Protein AF-A0A7J7L7T6-F1 (afdb_monomer_lite)

Structure (mmCIF, N/CA/C/O backbone):
data_AF-A0A7J7L7T6-F1
#
_entry.id   AF-A0A7J7L7T6-F1
#
loop_
_atom_site.group_PDB
_atom_site.id
_atom_site.type_symbol
_atom_site.label_atom_id
_atom_site.label_alt_id
_atom_site.label_comp_id
_atom_site.label_asym_id
_atom_site.label_entity_id
_atom_site.label_seq_id
_atom_site.pdbx_PDB_ins_code
_atom_site.Cartn_x
_atom_site.Cartn_y
_atom_site.Cartn_z
_atom_site.occupancy
_atom_site.B_iso_or_equiv
_atom_site.auth_seq_id
_atom_site.auth_comp_id
_atom_site.auth_asym_id
_atom_site.auth_atom_id
_atom_site.pdbx_PDB_model_num
ATOM 1 N N . MET A 1 1 ? 17.160 -10.908 12.198 1.00 91.38 1 MET A N 1
ATOM 2 C CA . MET A 1 1 ? 16.049 -11.813 12.579 1.00 91.38 1 MET A CA 1
ATOM 3 C C . MET A 1 1 ? 16.434 -12.822 13.662 1.00 91.38 1 MET A C 1
ATOM 5 O O . MET A 1 1 ? 15.808 -12.775 14.705 1.00 91.38 1 MET A O 1
ATOM 9 N N . LYS A 1 2 ? 17.462 -13.678 13.495 1.00 95.69 2 LYS A N 1
ATOM 10 C CA . LYS A 1 2 ? 17.854 -14.668 14.532 1.00 95.69 2 LYS A CA 1
ATOM 11 C C . LYS A 1 2 ? 18.139 -14.049 15.910 1.00 95.69 2 LYS A C 1
ATOM 13 O O . LYS A 1 2 ? 17.466 -14.390 16.869 1.00 95.69 2 LYS A O 1
ATOM 18 N N . SER A 1 3 ? 19.034 -13.059 15.970 1.00 97.75 3 SER A N 1
ATOM 19 C CA . SER A 1 3 ? 19.331 -12.345 17.222 1.00 97.75 3 SER A CA 1
ATOM 20 C C . SER A 1 3 ? 18.098 -11.648 17.816 1.00 97.75 3 SER A C 1
ATOM 22 O O . SER A 1 3 ? 17.917 -11.698 19.021 1.00 97.75 3 SER A O 1
ATOM 24 N N . PHE A 1 4 ? 17.205 -11.076 16.996 1.00 97.50 4 PHE A N 1
ATOM 25 C CA . PHE A 1 4 ? 15.951 -10.495 17.495 1.00 97.50 4 PHE A CA 1
ATOM 26 C C . PHE A 1 4 ? 15.068 -11.552 18.171 1.00 97.50 4 PHE A C 1
ATOM 28 O O . PHE A 1 4 ? 14.591 -11.320 19.274 1.00 97.50 4 PHE A O 1
ATOM 35 N N . ARG A 1 5 ? 14.902 -12.728 17.547 1.00 96.81 5 ARG A N 1
ATOM 36 C CA . ARG A 1 5 ? 14.143 -13.848 18.123 1.00 96.81 5 ARG A CA 1
ATOM 37 C C . ARG A 1 5 ? 14.712 -14.290 19.472 1.00 96.81 5 ARG A C 1
ATOM 39 O O . ARG A 1 5 ? 13.947 -14.553 20.386 1.00 96.81 5 ARG A O 1
ATOM 46 N N . GLU A 1 6 ? 16.033 -14.393 19.578 1.00 97.81 6 GLU A N 1
ATOM 47 C CA . GLU A 1 6 ? 16.705 -14.815 20.813 1.00 97.81 6 GLU A CA 1
ATOM 48 C C . GLU A 1 6 ? 16.607 -13.745 21.907 1.00 97.81 6 GLU A C 1
ATOM 50 O O . GLU A 1 6 ? 16.300 -14.057 23.051 1.00 97.81 6 GLU A O 1
ATOM 55 N N . SER A 1 7 ? 16.840 -12.477 21.560 1.00 98.31 7 SER A N 1
ATOM 56 C CA . SER A 1 7 ? 16.852 -11.370 22.522 1.00 98.31 7 SER A CA 1
ATOM 57 C C . SER A 1 7 ? 15.462 -10.907 22.970 1.00 98.31 7 SER A C 1
ATOM 59 O O . SER A 1 7 ? 15.376 -10.263 24.007 1.00 98.31 7 SER A O 1
ATOM 61 N N . MET A 1 8 ? 14.405 -11.206 22.207 1.00 97.81 8 MET A N 1
ATOM 62 C CA . MET A 1 8 ? 13.011 -10.827 22.502 1.00 97.81 8 MET A CA 1
ATOM 63 C C . MET A 1 8 ? 12.124 -12.050 22.791 1.00 97.81 8 MET A C 1
ATOM 65 O O . MET A 1 8 ? 10.908 -11.995 22.596 1.00 97.81 8 MET A O 1
ATOM 69 N N . ALA A 1 9 ? 12.727 -13.178 23.182 1.00 97.81 9 ALA A N 1
ATOM 70 C CA . ALA A 1 9 ? 12.025 -14.447 23.369 1.00 97.81 9 ALA A CA 1
ATOM 71 C C . ALA A 1 9 ? 10.896 -14.347 24.405 1.00 97.81 9 ALA A C 1
ATOM 73 O O . ALA A 1 9 ? 9.808 -14.850 24.166 1.00 97.81 9 ALA A O 1
ATOM 74 N N . ASP A 1 10 ? 11.105 -13.618 25.499 1.00 97.88 10 ASP A N 1
ATOM 75 C CA . ASP A 1 10 ? 10.093 -13.358 26.526 1.00 97.88 10 ASP A CA 1
ATOM 76 C C . ASP A 1 10 ? 8.873 -12.586 25.987 1.00 97.88 10 ASP A C 1
ATOM 78 O O . ASP A 1 10 ? 7.727 -12.896 26.325 1.00 97.88 10 ASP A O 1
ATOM 82 N N . PHE A 1 11 ? 9.082 -11.615 25.096 1.00 95.69 11 PHE A N 1
ATOM 83 C CA . PHE A 1 11 ? 7.993 -10.883 24.437 1.00 95.69 11 PHE A CA 1
ATOM 84 C C . PHE A 1 11 ? 7.263 -11.712 23.372 1.00 95.69 11 PHE A C 1
ATOM 86 O O . PHE A 1 11 ? 6.058 -11.537 23.178 1.00 95.69 11 PHE A O 1
ATOM 93 N N . LEU A 1 12 ? 7.972 -12.617 22.694 1.00 90.75 12 LEU A N 1
ATOM 94 C CA . LEU A 1 12 ? 7.369 -13.579 21.768 1.00 90.75 12 LEU A CA 1
ATOM 95 C C . LEU A 1 12 ? 6.532 -14.615 22.532 1.00 90.75 12 LEU A C 1
ATOM 97 O O . LEU A 1 12 ? 5.366 -14.820 22.204 1.00 90.75 12 LEU A O 1
ATOM 101 N N . ASP A 1 13 ? 7.093 -15.203 23.589 1.00 94.44 13 ASP A N 1
ATOM 102 C CA . ASP A 1 13 ? 6.456 -16.248 24.396 1.00 94.44 13 ASP A CA 1
ATOM 103 C C . ASP A 1 13 ? 5.249 -15.714 25.184 1.00 94.44 13 ASP A C 1
ATOM 105 O O . ASP A 1 13 ? 4.272 -16.430 25.398 1.00 94.44 13 ASP A O 1
ATOM 109 N N . SER A 1 14 ? 5.279 -14.438 25.586 1.00 96.06 14 SER A N 1
ATOM 110 C CA . SER A 1 14 ? 4.137 -13.768 26.226 1.00 96.06 14 SER A CA 1
ATOM 111 C C . SER A 1 14 ? 3.017 -13.372 25.257 1.00 96.06 14 SER A C 1
ATOM 113 O O . SER A 1 14 ? 1.960 -12.926 25.707 1.00 96.06 14 SER A O 1
ATOM 115 N N . GLY A 1 15 ? 3.222 -13.515 23.943 1.00 89.44 15 GLY A N 1
ATOM 116 C CA . GLY A 1 15 ? 2.255 -13.111 22.920 1.00 89.44 15 GLY A CA 1
ATOM 117 C C . GLY A 1 15 ? 2.126 -11.594 22.739 1.00 89.44 15 GLY A C 1
ATOM 118 O O . GLY A 1 15 ? 1.141 -11.134 22.164 1.00 89.44 15 GLY A O 1
ATOM 119 N N . LEU A 1 16 ? 3.090 -10.801 23.226 1.00 88.50 16 LEU A N 1
ATOM 120 C CA . LEU A 1 16 ? 3.092 -9.345 23.039 1.00 88.50 16 LEU A CA 1
ATOM 121 C C . LEU A 1 16 ? 3.332 -8.965 21.570 1.00 88.50 16 LEU A C 1
ATOM 123 O O . LEU A 1 16 ? 2.733 -8.016 21.064 1.00 88.50 16 LEU A O 1
ATOM 127 N N . ILE A 1 17 ? 4.225 -9.690 20.895 1.00 88.38 17 ILE A N 1
ATOM 128 C CA . ILE A 1 17 ? 4.538 -9.491 19.478 1.00 88.38 17 ILE A CA 1
ATOM 129 C C . ILE A 1 17 ? 3.612 -10.391 18.658 1.00 88.38 17 ILE A C 1
ATOM 131 O O . ILE A 1 17 ? 3.793 -11.605 18.626 1.00 88.38 17 ILE A O 1
ATOM 135 N N . ILE A 1 18 ? 2.626 -9.784 17.999 1.00 89.31 18 ILE A N 1
ATOM 136 C CA . ILE A 1 18 ? 1.611 -10.500 17.209 1.00 89.31 18 ILE A CA 1
ATOM 137 C C . ILE A 1 18 ? 2.016 -10.718 15.746 1.00 89.31 18 ILE A C 1
ATOM 139 O O . ILE A 1 18 ? 1.474 -11.597 15.087 1.00 89.31 18 ILE A O 1
ATOM 143 N N . GLU A 1 19 ? 2.962 -9.924 15.239 1.00 91.75 19 GLU A N 1
ATOM 144 C CA . GLU A 1 19 ? 3.386 -9.936 13.839 1.00 91.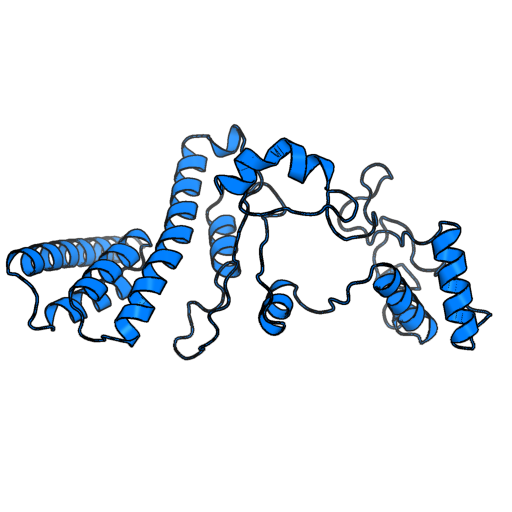75 19 GLU A CA 1
ATOM 145 C C . GLU A 1 19 ? 4.831 -9.428 13.703 1.00 91.75 19 GLU A C 1
ATOM 147 O O . GLU A 1 19 ? 5.300 -8.622 14.513 1.00 91.75 19 GLU A O 1
ATOM 152 N N . ILE A 1 20 ? 5.539 -9.900 12.670 1.00 92.19 20 ILE A N 1
ATOM 153 C CA . ILE A 1 20 ? 6.853 -9.395 12.259 1.00 92.19 20 ILE A CA 1
ATOM 154 C C . ILE A 1 20 ? 6.765 -8.940 10.801 1.00 92.19 20 ILE A C 1
ATOM 156 O O . ILE A 1 20 ? 6.774 -9.766 9.890 1.00 92.19 20 ILE A O 1
ATOM 160 N N . GLU A 1 21 ? 6.762 -7.628 10.581 1.00 90.38 21 GLU A N 1
ATOM 161 C CA . GLU A 1 21 ? 6.887 -7.056 9.241 1.00 90.38 21 GLU A CA 1
ATOM 162 C C . GLU A 1 21 ? 8.361 -7.060 8.810 1.00 90.38 21 GLU A C 1
ATOM 164 O O . GLU A 1 21 ? 9.230 -6.453 9.445 1.00 90.38 21 GLU A O 1
ATOM 169 N N . VAL A 1 22 ? 8.667 -7.788 7.736 1.00 90.50 22 VAL A N 1
ATOM 170 C CA . VAL A 1 22 ? 10.030 -7.892 7.206 1.00 90.50 22 VAL A CA 1
ATOM 171 C C . VAL A 1 22 ? 10.220 -6.834 6.129 1.00 90.50 22 VAL A C 1
ATOM 173 O O . VAL A 1 22 ? 9.610 -6.910 5.069 1.00 90.50 22 VAL A O 1
ATOM 176 N N . GLY A 1 23 ? 11.103 -5.869 6.385 1.00 89.44 23 GLY A N 1
ATOM 177 C CA . GLY A 1 23 ? 11.445 -4.848 5.400 1.00 89.44 23 GLY A CA 1
ATOM 178 C C . GLY A 1 23 ? 12.141 -5.444 4.173 1.00 89.44 23 GLY A C 1
ATOM 179 O O . GLY A 1 23 ? 13.179 -6.095 4.309 1.00 89.44 23 GLY A O 1
ATOM 180 N N . LEU A 1 24 ? 11.595 -5.191 2.981 1.00 87.56 24 LEU A N 1
ATOM 181 C CA . LEU A 1 24 ? 12.068 -5.765 1.711 1.00 87.56 24 LEU A CA 1
ATOM 182 C C . LEU A 1 24 ? 12.586 -4.717 0.710 1.00 87.56 24 LEU A C 1
ATOM 184 O O . LEU A 1 24 ? 12.868 -5.043 -0.443 1.00 87.56 24 LEU A O 1
ATOM 188 N N . GLY A 1 25 ? 12.726 -3.461 1.136 1.00 88.44 25 GLY A N 1
ATOM 189 C CA . GLY A 1 25 ? 13.177 -2.379 0.269 1.00 88.44 25 GLY A CA 1
ATOM 190 C C . GLY A 1 25 ? 13.063 -0.987 0.901 1.00 88.44 25 GLY A C 1
ATOM 191 O O . GLY A 1 25 ? 13.022 -0.853 2.131 1.00 88.44 25 GLY A O 1
ATOM 192 N N . PRO A 1 26 ? 13.064 0.078 0.078 1.00 88.12 26 PRO A N 1
ATOM 193 C CA . PRO A 1 26 ? 12.947 1.458 0.533 1.00 88.12 26 PRO A CA 1
ATOM 194 C C . PRO A 1 26 ? 11.677 1.662 1.359 1.00 88.12 26 PRO A C 1
ATOM 196 O O . PRO A 1 26 ? 10.595 1.261 0.945 1.00 88.12 26 PRO A O 1
ATOM 199 N N . ALA A 1 27 ? 11.815 2.315 2.515 1.00 90.38 27 ALA A N 1
ATOM 200 C CA . ALA A 1 27 ? 10.736 2.484 3.493 1.00 90.38 27 ALA A CA 1
ATOM 201 C C . ALA A 1 27 ? 10.135 1.161 4.025 1.00 90.38 27 ALA A C 1
ATOM 203 O O . ALA A 1 27 ? 9.012 1.163 4.508 1.00 90.38 27 ALA A O 1
ATOM 204 N N . GLY A 1 28 ? 10.874 0.045 3.953 1.00 89.06 28 GLY A N 1
ATOM 205 C CA . GLY A 1 28 ? 10.400 -1.284 4.365 1.00 89.06 28 GLY A CA 1
ATOM 206 C C . GLY A 1 28 ? 9.549 -1.985 3.303 1.00 89.06 28 GLY A C 1
ATOM 207 O O . GLY A 1 28 ? 9.426 -3.206 3.319 1.00 89.06 28 GLY A O 1
ATOM 208 N N . GLU A 1 29 ? 9.050 -1.242 2.320 1.00 87.56 29 GLU A N 1
ATOM 209 C CA . GLU A 1 29 ? 8.196 -1.761 1.264 1.00 87.56 29 GLU A CA 1
ATOM 210 C C . GLU A 1 29 ? 9.000 -2.634 0.303 1.00 87.56 29 GLU A C 1
ATOM 212 O O . GLU A 1 29 ? 10.098 -2.283 -0.138 1.00 87.56 29 GLU A O 1
ATOM 217 N N . LEU A 1 30 ? 8.410 -3.752 -0.107 1.00 87.19 30 LEU A N 1
ATOM 218 C CA . LEU A 1 30 ? 8.887 -4.480 -1.265 1.00 87.19 30 LEU A CA 1
ATOM 219 C C . LEU A 1 30 ? 8.648 -3.548 -2.462 1.00 87.19 30 LEU A C 1
ATOM 221 O O . LEU A 1 30 ? 7.544 -3.511 -2.986 1.00 87.19 30 LEU A O 1
ATOM 225 N N . ARG A 1 31 ? 9.660 -2.816 -2.955 1.00 88.62 31 ARG A N 1
ATOM 226 C CA . ARG A 1 31 ? 9.677 -2.052 -4.239 1.00 88.62 31 ARG A CA 1
ATOM 227 C C . ARG A 1 31 ? 11.072 -1.555 -4.585 1.00 88.62 31 ARG A C 1
ATOM 229 O O . ARG A 1 31 ? 11.959 -1.520 -3.740 1.00 88.62 31 ARG A O 1
ATOM 236 N N . TYR A 1 32 ? 11.236 -1.122 -5.827 1.00 90.12 32 TYR A N 1
ATOM 237 C CA . TYR A 1 32 ? 12.382 -0.319 -6.217 1.00 90.12 32 TYR A CA 1
ATOM 238 C C . TYR A 1 32 ? 12.238 1.128 -5.705 1.00 90.12 32 TYR A C 1
ATOM 240 O O . TYR A 1 32 ? 11.115 1.620 -5.523 1.00 90.12 32 TYR A O 1
ATOM 248 N N . PRO A 1 33 ? 13.352 1.844 -5.470 1.00 94.12 33 PRO A N 1
ATOM 249 C CA . PRO A 1 33 ? 13.331 3.267 -5.133 1.00 94.12 33 PRO A CA 1
ATOM 250 C C . PRO A 1 33 ? 13.066 4.133 -6.379 1.00 94.12 33 PRO A C 1
ATOM 252 O O . PRO A 1 33 ? 13.867 4.998 -6.697 1.00 94.12 33 PRO A O 1
ATOM 255 N N . SER A 1 34 ? 11.965 3.902 -7.103 1.00 95.06 34 SER A N 1
ATOM 256 C CA . SER A 1 34 ? 11.687 4.551 -8.399 1.00 95.06 34 SER A CA 1
ATOM 257 C C . SER A 1 34 ? 11.240 6.016 -8.308 1.00 95.06 34 SER A C 1
ATOM 259 O O . SER A 1 34 ? 11.262 6.718 -9.313 1.00 95.06 34 SER A O 1
ATOM 261 N N . TYR A 1 35 ? 10.872 6.498 -7.117 1.00 96.12 35 TYR A N 1
ATOM 262 C CA . TYR A 1 35 ? 10.435 7.880 -6.855 1.00 96.12 35 TYR A CA 1
ATOM 263 C C . TYR A 1 35 ? 11.201 8.549 -5.687 1.00 96.12 35 TYR A C 1
ATOM 265 O O . TYR A 1 35 ? 10.621 8.914 -4.657 1.00 96.12 35 TYR A O 1
ATOM 273 N N . PRO A 1 36 ? 12.534 8.686 -5.780 1.00 95.56 36 PRO A N 1
ATOM 274 C CA . PRO A 1 36 ? 13.355 9.235 -4.707 1.00 95.56 36 PRO A CA 1
ATOM 275 C C . PRO A 1 36 ? 13.244 10.770 -4.631 1.00 95.56 36 PRO A C 1
ATOM 277 O O . PRO A 1 36 ? 13.807 11.497 -5.447 1.00 95.56 36 PRO A O 1
ATOM 280 N N . GLN A 1 37 ? 12.574 11.290 -3.594 1.00 93.38 37 GLN A N 1
ATOM 281 C CA . GLN A 1 37 ? 12.432 12.744 -3.375 1.00 93.38 37 GLN A CA 1
ATOM 282 C C . GLN A 1 37 ? 13.779 13.480 -3.275 1.00 93.38 37 GLN A C 1
ATOM 284 O O . GLN A 1 37 ? 13.908 14.620 -3.712 1.00 93.38 37 GLN A O 1
ATOM 289 N N . ASN A 1 38 ? 14.805 12.831 -2.721 1.00 93.12 38 ASN A N 1
ATOM 290 C CA . ASN A 1 38 ? 16.149 13.399 -2.592 1.00 93.12 38 ASN A CA 1
ATOM 291 C C . ASN A 1 38 ? 16.911 13.509 -3.925 1.00 93.12 38 ASN A C 1
ATOM 293 O O . ASN A 1 38 ? 17.946 14.169 -3.951 1.00 93.12 38 ASN A O 1
ATOM 297 N N . GLN A 1 39 ? 16.420 12.896 -5.007 1.00 93.38 39 GLN A N 1
ATOM 298 C CA . GLN A 1 39 ? 16.959 13.063 -6.363 1.00 93.38 39 GLN A CA 1
ATOM 299 C C . GLN A 1 39 ? 16.075 13.971 -7.234 1.00 93.38 39 GLN A C 1
ATOM 301 O O . GLN A 1 39 ? 16.249 14.030 -8.444 1.00 93.38 39 GLN A O 1
ATOM 306 N N . GLY A 1 40 ? 15.136 14.705 -6.626 1.00 95.31 40 GLY A N 1
ATOM 307 C CA . GLY A 1 40 ? 14.319 15.694 -7.331 1.00 95.31 40 GLY A CA 1
ATOM 308 C C . GLY A 1 40 ? 13.035 15.148 -7.953 1.00 95.31 40 GLY A C 1
ATOM 309 O O . GLY A 1 40 ? 12.352 15.901 -8.645 1.00 95.31 40 GLY A O 1
ATOM 310 N N . TRP A 1 41 ? 12.666 13.889 -7.693 1.00 98.00 41 TRP A N 1
ATOM 311 C CA . TRP A 1 41 ? 11.348 13.381 -8.079 1.00 98.00 41 TRP A CA 1
ATOM 312 C C . TRP A 1 41 ? 10.229 14.126 -7.336 1.00 98.00 41 TRP A C 1
ATOM 314 O O . TRP A 1 41 ? 10.290 14.324 -6.116 1.00 98.00 41 TRP A O 1
ATOM 324 N N . LEU A 1 42 ? 9.178 14.494 -8.067 1.00 97.06 42 LEU A N 1
ATOM 325 C CA . LEU A 1 42 ? 7.978 15.156 -7.572 1.00 97.06 42 LEU A CA 1
ATOM 326 C C . LEU A 1 42 ? 6.732 14.436 -8.091 1.00 97.06 42 LEU A C 1
ATOM 328 O O . LEU A 1 42 ? 6.623 14.101 -9.267 1.00 97.06 42 LEU A O 1
ATOM 332 N N . PHE A 1 43 ? 5.741 14.246 -7.220 1.00 95.50 43 PHE A N 1
ATOM 333 C CA . PHE A 1 43 ? 4.453 13.687 -7.628 1.00 95.50 43 PHE A CA 1
ATOM 334 C C . PHE A 1 43 ? 3.747 14.617 -8.641 1.00 95.50 43 PHE A C 1
ATOM 336 O O . PHE A 1 43 ? 3.672 15.820 -8.368 1.00 95.50 43 PHE A O 1
ATOM 343 N N . PRO A 1 44 ? 3.157 14.106 -9.746 1.00 96.81 44 PRO A N 1
ATOM 344 C CA . PRO A 1 44 ? 2.942 12.697 -10.111 1.00 96.81 44 PRO A CA 1
ATOM 345 C C . PRO A 1 44 ? 3.908 12.157 -11.192 1.00 96.81 44 PRO A C 1
ATOM 347 O O . PRO A 1 44 ? 3.464 11.433 -12.081 1.00 96.81 44 PRO A O 1
ATOM 350 N N . GLY A 1 45 ? 5.193 12.523 -11.161 1.00 97.75 45 GLY A N 1
ATOM 351 C CA . GLY A 1 45 ? 6.190 12.049 -12.130 1.00 97.75 45 GLY A CA 1
ATOM 352 C C . GLY A 1 45 ? 6.270 10.521 -12.219 1.00 97.75 45 GLY A C 1
ATOM 353 O O . GLY A 1 45 ? 6.075 9.828 -11.214 1.00 97.75 45 GLY A O 1
ATOM 354 N N . ILE A 1 46 ? 6.562 9.994 -13.412 1.00 97.44 46 ILE A N 1
ATOM 355 C CA . ILE A 1 46 ? 6.556 8.545 -13.689 1.00 97.44 46 ILE A CA 1
ATOM 356 C C . ILE A 1 46 ? 7.609 7.742 -12.912 1.00 97.44 46 ILE A C 1
ATOM 358 O O . ILE A 1 46 ? 7.420 6.544 -12.697 1.00 97.44 46 ILE A O 1
ATOM 362 N N . GLY A 1 47 ? 8.677 8.389 -12.443 1.00 97.19 47 GLY A N 1
ATOM 363 C CA . GLY A 1 47 ? 9.802 7.712 -11.807 1.00 97.19 47 GLY A CA 1
ATOM 364 C C . GLY A 1 47 ? 10.787 7.108 -12.814 1.00 97.19 47 GLY A C 1
ATOM 365 O O . GLY A 1 47 ? 10.649 7.288 -14.016 1.00 97.19 47 GLY A O 1
ATOM 366 N N . GLU A 1 48 ? 11.780 6.369 -12.321 1.00 96.69 48 GLU A N 1
ATOM 367 C CA . GLU A 1 48 ? 12.775 5.696 -13.173 1.00 96.69 48 GLU A CA 1
ATOM 368 C C . GLU A 1 48 ? 12.993 4.238 -12.766 1.00 96.69 48 GLU A C 1
ATOM 370 O O . GLU A 1 48 ? 12.907 3.882 -11.583 1.00 96.69 48 GLU A O 1
ATOM 375 N N . PHE A 1 49 ? 13.343 3.394 -13.743 1.00 95.94 49 PHE A N 1
ATOM 376 C CA . PHE A 1 49 ? 13.773 2.020 -13.492 1.00 95.94 49 PHE A CA 1
ATOM 377 C C . PHE A 1 49 ? 15.080 1.990 -12.690 1.00 95.94 49 PHE A C 1
ATOM 379 O O . PHE A 1 49 ? 16.044 2.676 -13.002 1.00 95.94 49 PHE A O 1
ATOM 386 N N . GLN A 1 50 ? 15.138 1.154 -11.657 1.00 94.19 50 GLN A N 1
ATOM 387 C CA . GLN A 1 50 ? 16.288 1.043 -10.748 1.00 94.19 50 GLN A CA 1
ATOM 388 C C . GLN A 1 50 ? 17.009 -0.302 -10.917 1.00 94.19 50 GLN A C 1
ATOM 390 O O . GLN A 1 50 ? 17.168 -1.055 -9.961 1.00 94.19 50 GLN A O 1
ATOM 395 N N . CYS A 1 51 ? 17.397 -0.629 -12.153 1.00 92.50 51 CYS A N 1
ATOM 396 C CA . CYS A 1 51 ? 18.075 -1.885 -12.515 1.00 92.50 51 CYS A CA 1
ATOM 397 C C . CYS A 1 51 ? 19.451 -1.681 -13.163 1.00 92.50 51 CYS A C 1
ATOM 399 O O . CYS A 1 51 ? 19.966 -2.573 -13.832 1.00 92.50 51 CYS A O 1
ATOM 401 N N . TYR A 1 52 ? 20.050 -0.499 -13.009 1.00 92.50 52 TYR A N 1
ATOM 402 C CA . TYR A 1 52 ? 21.282 -0.140 -13.715 1.00 92.50 52 TYR A CA 1
ATOM 403 C C . TYR A 1 52 ? 22.578 -0.502 -12.979 1.00 92.50 52 TYR A C 1
ATOM 405 O O . TYR A 1 52 ? 23.664 -0.185 -13.485 1.00 92.50 52 TYR A O 1
ATOM 413 N N . ASP A 1 53 ? 22.509 -1.138 -11.808 1.00 92.69 53 ASP A N 1
ATOM 414 C CA . ASP A 1 53 ? 23.703 -1.668 -11.159 1.00 92.69 53 ASP A CA 1
ATOM 415 C C . ASP A 1 53 ? 24.271 -2.862 -11.942 1.00 92.69 53 ASP A C 1
ATOM 417 O O . ASP A 1 53 ? 23.607 -3.487 -12.771 1.00 92.69 53 ASP A O 1
ATOM 421 N N . LYS A 1 54 ? 25.546 -3.166 -11.698 1.00 94.62 54 LYS A N 1
ATOM 422 C CA . LYS A 1 54 ? 26.271 -4.185 -12.463 1.00 94.62 54 LYS A CA 1
ATOM 423 C C . LYS A 1 54 ? 25.671 -5.591 -12.336 1.00 94.62 54 LYS A C 1
ATOM 425 O O . LYS A 1 54 ? 25.846 -6.380 -13.258 1.00 94.62 54 LYS A O 1
ATOM 430 N N . TYR A 1 55 ? 25.007 -5.916 -11.224 1.00 89.94 55 TYR A N 1
ATOM 431 C CA . TYR A 1 55 ? 24.467 -7.254 -10.994 1.00 89.94 55 TYR A CA 1
ATOM 432 C C . TYR A 1 55 ? 23.169 -7.434 -11.775 1.00 89.94 55 TYR A C 1
ATOM 434 O O . TYR A 1 55 ? 23.100 -8.334 -12.607 1.00 89.94 55 TYR A O 1
ATOM 442 N N . LEU A 1 56 ? 22.208 -6.516 -11.615 1.00 90.94 56 LEU A N 1
ATOM 443 C CA . LEU A 1 56 ? 20.933 -6.578 -12.340 1.00 90.94 56 LEU A CA 1
ATOM 444 C C . LEU A 1 56 ? 21.119 -6.430 -13.858 1.00 90.94 56 LEU A C 1
ATOM 446 O O . LEU A 1 56 ? 20.447 -7.112 -14.628 1.00 90.94 56 LEU A O 1
ATOM 450 N N . LYS A 1 57 ? 22.083 -5.612 -14.303 1.00 92.56 57 LYS A N 1
ATOM 451 C CA . LYS A 1 57 ? 22.488 -5.551 -15.720 1.00 92.56 57 LYS A CA 1
ATOM 452 C C . LYS A 1 57 ? 22.970 -6.898 -16.250 1.00 92.56 57 LYS A C 1
ATOM 454 O O . LYS A 1 57 ? 22.566 -7.301 -17.337 1.00 92.56 57 LYS A O 1
ATOM 459 N N . THR A 1 58 ? 23.842 -7.572 -15.500 1.00 93.19 58 THR A N 1
ATOM 460 C CA . THR A 1 58 ? 24.397 -8.872 -15.902 1.00 93.19 58 THR A CA 1
ATOM 461 C C . THR A 1 58 ? 23.294 -9.925 -15.956 1.00 93.19 58 THR A C 1
ATOM 463 O O . THR A 1 58 ? 23.167 -10.622 -16.956 1.00 93.19 58 THR A O 1
ATOM 466 N N . GLU A 1 59 ? 22.439 -9.969 -14.936 1.00 92.75 59 GLU A N 1
ATOM 467 C CA . GLU A 1 59 ? 21.328 -10.918 -14.853 1.00 92.75 59 GLU A CA 1
ATOM 468 C C . GLU A 1 59 ? 20.306 -10.712 -15.980 1.00 92.75 59 GLU A C 1
ATOM 470 O O . GLU A 1 59 ? 19.892 -11.673 -16.631 1.00 92.75 59 GLU A O 1
ATOM 475 N N . PHE A 1 60 ? 19.961 -9.459 -16.297 1.00 93.75 60 PHE A N 1
ATOM 476 C CA . PHE A 1 60 ? 19.121 -9.157 -17.455 1.00 93.75 60 PHE A CA 1
ATOM 477 C C . PHE A 1 60 ? 19.768 -9.624 -18.763 1.00 93.75 60 PHE A C 1
ATOM 479 O O . PHE A 1 60 ? 19.098 -10.216 -19.609 1.00 93.75 60 PHE A O 1
ATOM 486 N N . LYS A 1 61 ? 21.074 -9.389 -18.933 1.00 95.06 61 LYS A N 1
ATOM 487 C CA . LYS A 1 61 ? 21.796 -9.772 -20.149 1.00 95.06 61 LYS A CA 1
ATOM 488 C C . LYS A 1 61 ? 21.846 -11.286 -20.341 1.00 95.06 61 LYS A C 1
ATOM 490 O O . LYS A 1 61 ? 21.669 -11.773 -21.460 1.00 95.06 61 LYS A O 1
ATOM 495 N N . GLU A 1 62 ? 22.058 -12.028 -19.261 1.00 94.69 62 GLU A N 1
ATOM 496 C CA . GLU A 1 62 ? 22.010 -13.490 -19.259 1.00 94.69 62 GLU A CA 1
ATOM 497 C C . GLU A 1 62 ? 20.606 -13.991 -19.610 1.00 94.69 62 GLU A C 1
ATOM 499 O O . GLU A 1 62 ? 20.462 -14.815 -20.515 1.00 94.69 62 GLU A O 1
ATOM 504 N N . ALA A 1 63 ? 19.564 -13.436 -18.981 1.00 94.12 63 ALA A N 1
ATOM 505 C CA . ALA A 1 63 ? 18.176 -13.787 -19.273 1.00 94.12 63 ALA A CA 1
ATOM 506 C C . ALA A 1 63 ? 17.804 -13.512 -20.739 1.00 94.12 63 ALA A C 1
ATOM 508 O O . ALA A 1 63 ? 17.206 -14.364 -21.396 1.00 94.12 63 ALA A O 1
ATOM 509 N N . ALA A 1 64 ? 18.194 -12.353 -21.273 1.00 95.94 64 ALA A N 1
ATOM 510 C CA . ALA A 1 64 ? 17.961 -11.985 -22.665 1.00 95.94 64 ALA A CA 1
ATOM 511 C C . ALA A 1 64 ? 18.691 -12.926 -23.638 1.00 95.94 64 ALA A C 1
ATOM 513 O O . ALA A 1 64 ? 18.107 -13.396 -24.612 1.00 95.94 64 ALA A O 1
ATOM 514 N N . THR A 1 65 ? 19.944 -13.275 -23.334 1.00 96.81 65 THR A N 1
ATOM 515 C CA . THR A 1 65 ? 20.730 -14.230 -24.130 1.00 96.81 65 THR A CA 1
ATOM 516 C C . THR A 1 65 ? 20.076 -15.613 -24.152 1.00 96.81 65 THR A C 1
ATOM 518 O O . THR A 1 65 ? 19.957 -16.219 -25.216 1.00 96.81 65 THR A O 1
ATOM 521 N N . LEU A 1 66 ? 19.599 -16.100 -23.001 1.00 95.88 66 LEU A N 1
ATOM 522 C CA . LEU A 1 66 ? 18.880 -17.375 -22.892 1.00 95.88 66 LEU A CA 1
ATOM 523 C C . LEU A 1 66 ? 17.540 -17.363 -23.637 1.00 95.88 66 LEU A C 1
ATOM 525 O O . LEU A 1 66 ? 17.137 -18.387 -24.184 1.00 95.88 66 LEU A O 1
ATOM 529 N N . ALA A 1 67 ? 16.875 -16.209 -23.693 1.00 95.62 67 ALA A N 1
ATOM 530 C CA . ALA A 1 67 ? 15.658 -16.006 -24.472 1.00 95.62 67 ALA A CA 1
ATOM 531 C C . ALA A 1 67 ? 15.910 -15.899 -25.990 1.00 95.62 67 ALA A C 1
ATOM 533 O O . ALA A 1 67 ? 14.958 -15.739 -26.747 1.00 95.62 67 ALA A O 1
ATOM 534 N N . GLY A 1 68 ? 17.165 -16.000 -26.448 1.00 97.38 68 GLY A N 1
ATOM 535 C CA . GLY A 1 68 ? 17.529 -15.899 -27.864 1.00 97.38 68 GLY A CA 1
ATOM 536 C C . GLY A 1 68 ? 17.732 -14.468 -28.362 1.00 97.38 68 GLY A C 1
ATOM 537 O O . GLY A 1 68 ? 17.898 -14.276 -29.564 1.00 97.38 68 GLY A O 1
ATOM 538 N N . HIS A 1 69 ? 17.772 -13.491 -27.452 1.00 96.81 69 HIS A N 1
ATOM 539 C CA . HIS A 1 69 ? 17.903 -12.066 -27.749 1.00 96.81 69 HIS A CA 1
ATOM 540 C C . HIS A 1 69 ? 19.147 -11.440 -27.094 1.00 96.81 69 HIS A C 1
ATOM 542 O O . HIS A 1 69 ? 19.037 -10.549 -26.243 1.00 96.81 69 HIS A O 1
ATOM 548 N N . PRO A 1 70 ? 20.366 -11.887 -27.451 1.00 96.38 70 PRO A N 1
ATOM 549 C CA . PRO A 1 70 ? 21.604 -11.341 -26.897 1.00 96.38 70 PRO A CA 1
ATOM 550 C C . PRO A 1 70 ? 21.830 -9.868 -27.267 1.00 96.38 70 PRO A C 1
ATOM 552 O O . PRO A 1 70 ? 22.724 -9.236 -26.714 1.00 96.38 70 PRO A O 1
ATOM 555 N N . GLU A 1 71 ? 21.067 -9.304 -28.200 1.00 96.25 71 GLU A N 1
ATOM 556 C CA . GLU A 1 71 ? 21.086 -7.889 -28.569 1.00 96.25 71 GLU A CA 1
ATOM 557 C C . GLU A 1 71 ? 20.279 -6.999 -27.618 1.00 96.25 71 GLU A C 1
ATOM 559 O O . GLU A 1 71 ? 20.444 -5.780 -27.647 1.00 96.25 71 GLU A O 1
ATOM 564 N N . TRP A 1 72 ? 19.409 -7.566 -26.774 1.00 96.50 72 TRP A N 1
ATOM 565 C CA . TRP A 1 72 ? 18.616 -6.755 -25.857 1.00 96.50 72 TRP A CA 1
ATOM 566 C C . TRP A 1 72 ? 19.469 -6.186 -24.724 1.00 96.50 72 TRP A C 1
ATOM 568 O O . TRP A 1 72 ? 20.324 -6.852 -24.135 1.00 96.50 72 TRP A O 1
ATOM 578 N N . GLU A 1 73 ? 19.185 -4.923 -24.431 1.00 93.56 73 GLU A N 1
ATOM 579 C CA . GLU A 1 73 ? 19.728 -4.132 -23.333 1.00 93.56 73 GLU A CA 1
ATOM 580 C C . GLU A 1 73 ? 18.569 -3.592 -22.490 1.00 93.56 73 GLU A C 1
ATOM 582 O O . GLU A 1 73 ? 17.410 -3.616 -22.933 1.00 93.56 73 GLU A O 1
ATOM 587 N N . LEU A 1 74 ? 18.887 -3.089 -21.294 1.00 92.62 74 LEU A N 1
ATOM 588 C CA . LEU A 1 74 ? 17.921 -2.369 -20.459 1.00 92.62 74 LEU A CA 1
ATOM 589 C C . LEU A 1 74 ? 17.285 -1.204 -21.237 1.00 92.62 74 LEU A C 1
ATOM 591 O O . LEU A 1 74 ? 17.864 -0.706 -22.202 1.00 92.62 74 LEU A O 1
ATOM 595 N N . SER A 1 75 ? 16.088 -0.783 -20.823 1.00 88.38 75 SER A N 1
ATOM 596 C CA . SER A 1 75 ? 15.411 0.360 -21.446 1.00 88.38 75 SER A CA 1
ATOM 597 C C . SER A 1 75 ? 16.240 1.639 -21.284 1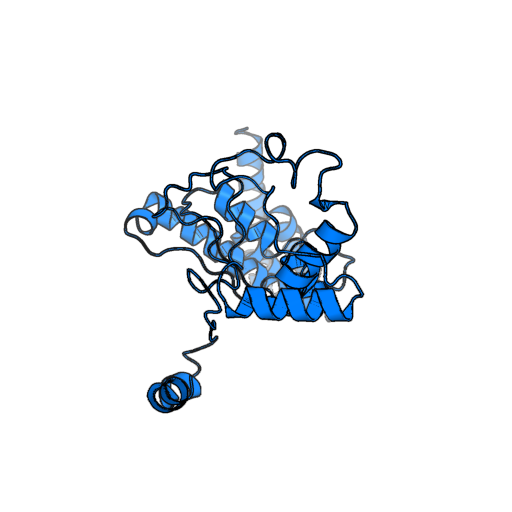.00 88.38 75 SER A C 1
ATOM 599 O O . SER A 1 75 ? 16.745 1.931 -20.203 1.00 88.38 75 SER A O 1
ATOM 601 N N . ASP A 1 76 ? 16.382 2.378 -22.378 1.00 91.62 76 ASP A N 1
ATOM 602 C CA . ASP A 1 76 ? 17.036 3.684 -22.491 1.00 91.62 76 ASP A CA 1
ATOM 603 C C . ASP A 1 76 ? 16.054 4.785 -22.937 1.00 91.62 76 ASP A C 1
ATOM 605 O O . ASP A 1 76 ? 16.436 5.936 -23.133 1.00 91.62 76 ASP A O 1
ATOM 609 N N . ASP A 1 77 ? 14.775 4.434 -23.065 1.00 95.81 77 ASP A N 1
ATOM 610 C CA . ASP A 1 77 ? 13.714 5.225 -23.686 1.00 95.81 77 ASP A CA 1
ATOM 611 C C . ASP A 1 77 ? 12.531 5.511 -22.736 1.00 95.81 77 ASP A C 1
ATOM 613 O O . ASP A 1 77 ? 11.463 5.966 -23.161 1.00 95.81 77 ASP A O 1
ATOM 617 N N . ALA A 1 78 ? 12.719 5.251 -21.436 1.00 97.00 78 ALA A N 1
ATOM 618 C CA . ALA A 1 78 ? 11.694 5.393 -20.399 1.00 97.00 78 ALA A CA 1
ATOM 619 C C . ALA A 1 78 ? 11.526 6.813 -19.839 1.00 97.00 78 ALA A C 1
ATOM 621 O O . ALA A 1 78 ? 10.628 7.025 -19.028 1.00 97.00 78 ALA A O 1
ATOM 622 N N . GLY A 1 79 ? 12.345 7.768 -20.286 1.00 96.62 79 GLY A N 1
ATOM 623 C CA . GLY A 1 79 ? 12.366 9.137 -19.765 1.00 96.62 79 GLY A CA 1
ATOM 624 C C . GLY A 1 79 ? 13.060 9.262 -18.407 1.00 96.62 79 GLY A C 1
ATOM 625 O O . GLY A 1 79 ? 13.804 8.373 -17.991 1.00 96.62 79 GLY A O 1
ATOM 626 N N . GLU A 1 80 ? 12.811 10.386 -17.740 1.00 96.75 80 GLU A N 1
ATOM 627 C CA . GLU A 1 80 ? 13.356 10.735 -16.423 1.00 96.75 80 GLU A CA 1
ATOM 628 C C . GLU A 1 80 ? 12.262 10.806 -15.341 1.00 96.75 80 GLU A C 1
ATOM 630 O O . GLU A 1 80 ? 11.059 10.801 -15.619 1.00 96.75 80 GLU A O 1
ATOM 635 N N . TYR A 1 81 ? 12.677 10.947 -14.078 1.00 97.50 81 TYR A N 1
ATOM 636 C CA . TYR A 1 81 ? 11.811 10.942 -12.891 1.00 97.50 81 TYR A CA 1
ATOM 637 C C . TYR A 1 81 ? 10.488 11.716 -13.018 1.00 97.50 81 TYR A C 1
ATOM 639 O O . TYR A 1 81 ? 9.453 11.248 -12.536 1.00 97.50 81 TYR A O 1
ATOM 647 N N . ASN A 1 82 ? 10.522 12.913 -13.608 1.00 98.19 82 ASN A N 1
ATOM 648 C CA . ASN A 1 82 ? 9.403 13.861 -13.612 1.00 98.19 82 ASN A CA 1
ATOM 649 C C . ASN A 1 82 ? 8.651 13.938 -14.946 1.00 98.19 82 ASN A C 1
ATOM 651 O O . ASN A 1 82 ? 7.777 14.795 -15.096 1.00 98.19 82 ASN A O 1
ATOM 655 N N . ASP A 1 83 ? 8.970 13.060 -15.895 1.00 98.19 83 ASP A N 1
ATOM 656 C CA . ASP A 1 83 ? 8.247 12.985 -17.158 1.00 98.19 83 ASP A CA 1
ATOM 657 C C . ASP A 1 83 ? 6.802 12.507 -16.968 1.00 98.19 83 ASP A C 1
ATOM 659 O O . ASP A 1 83 ? 6.396 12.006 -15.912 1.00 98.19 83 ASP A O 1
ATOM 663 N N . VAL A 1 84 ? 6.005 12.674 -18.025 1.00 97.56 84 VAL A N 1
ATOM 664 C CA . VAL A 1 84 ? 4.657 12.111 -18.133 1.00 97.56 84 VAL A CA 1
ATOM 665 C C . VAL A 1 84 ? 4.686 10.915 -19.085 1.00 97.56 84 VAL A C 1
ATOM 667 O O . VAL A 1 84 ? 5.453 10.924 -20.041 1.00 97.56 84 VAL A O 1
ATOM 670 N N . PRO A 1 85 ? 3.821 9.896 -18.929 1.00 97.56 85 PRO A N 1
ATOM 671 C CA . PRO A 1 85 ? 3.918 8.681 -19.745 1.00 97.56 85 PRO A CA 1
ATOM 672 C C . PRO A 1 85 ? 3.940 8.954 -21.257 1.00 97.56 85 PRO A C 1
ATOM 674 O O . PRO A 1 85 ? 4.729 8.373 -21.998 1.00 97.56 85 PRO A O 1
ATOM 677 N N . SER A 1 86 ? 3.116 9.904 -21.710 1.00 97.00 86 SER A N 1
ATOM 678 C CA . SER A 1 86 ? 2.993 10.278 -23.120 1.00 97.00 86 SER A CA 1
ATOM 679 C C . SER A 1 86 ? 4.214 10.985 -23.714 1.00 97.00 86 SER A C 1
ATOM 681 O O . SER A 1 86 ? 4.281 11.078 -24.937 1.00 97.00 86 SER A O 1
ATOM 683 N N . SER A 1 87 ? 5.135 11.516 -22.899 1.00 97.12 87 SER A N 1
ATOM 684 C CA . SER A 1 87 ? 6.365 12.164 -23.385 1.00 97.12 87 SER A CA 1
ATOM 685 C C . SER A 1 87 ? 7.518 11.186 -23.603 1.00 97.12 87 SER A C 1
ATOM 687 O O . SER A 1 87 ? 8.548 11.589 -24.132 1.00 97.12 87 SER A O 1
ATOM 689 N N . THR A 1 88 ? 7.345 9.914 -23.239 1.00 97.62 88 THR A N 1
ATOM 690 C CA . THR A 1 88 ? 8.390 8.885 -23.319 1.00 97.62 88 THR A CA 1
ATOM 691 C C . THR A 1 88 ? 8.083 7.886 -24.425 1.00 97.62 88 THR A C 1
ATOM 693 O O . THR A 1 88 ? 6.922 7.534 -24.658 1.00 97.62 88 THR A O 1
ATOM 696 N N . ASP A 1 89 ? 9.113 7.386 -25.100 1.00 97.88 89 ASP A N 1
ATOM 697 C CA . ASP A 1 89 ? 8.931 6.364 -26.131 1.00 97.88 89 ASP A CA 1
ATOM 698 C C . ASP A 1 89 ? 8.538 5.012 -25.526 1.00 97.88 89 ASP A C 1
ATOM 700 O O . ASP A 1 89 ? 7.751 4.274 -26.132 1.00 97.88 89 ASP A O 1
ATOM 704 N N . PHE A 1 90 ? 8.981 4.738 -24.294 1.00 98.06 90 PHE A N 1
ATOM 705 C CA . PHE A 1 90 ? 8.614 3.520 -23.592 1.00 98.06 90 PHE A CA 1
ATOM 706 C C . PHE A 1 90 ? 7.137 3.480 -23.194 1.00 98.06 90 PHE A C 1
ATOM 708 O O . PHE A 1 90 ? 6.501 2.464 -23.463 1.00 98.06 90 PHE A O 1
ATOM 715 N N . PHE A 1 91 ? 6.579 4.539 -22.584 1.00 98.00 91 PHE A N 1
ATOM 716 C CA . PHE A 1 91 ? 5.230 4.517 -21.983 1.00 98.00 91 PHE A CA 1
ATOM 717 C C . PHE A 1 91 ? 4.118 5.166 -22.825 1.00 98.00 91 PHE A C 1
ATOM 719 O O . PHE A 1 91 ? 2.942 5.055 -22.460 1.00 98.00 91 PHE A O 1
ATOM 726 N N . LYS A 1 92 ? 4.427 5.846 -23.939 1.00 97.00 92 LYS A N 1
ATOM 727 C CA . LYS A 1 92 ? 3.387 6.396 -24.829 1.00 97.00 92 LYS A CA 1
ATOM 728 C C . LYS A 1 92 ? 2.488 5.296 -25.401 1.00 97.00 92 LYS A C 1
ATOM 730 O O . LYS A 1 92 ? 2.830 4.118 -25.401 1.00 97.00 92 LYS A O 1
ATOM 735 N N . SER A 1 93 ? 1.329 5.677 -25.942 1.00 97.25 93 SER A N 1
ATOM 736 C CA . SER A 1 93 ? 0.427 4.723 -26.604 1.00 97.25 93 SER A CA 1
ATOM 737 C C . SER A 1 93 ? 1.161 3.954 -27.711 1.00 97.25 93 SER A C 1
ATOM 739 O O . SER A 1 93 ? 1.802 4.567 -28.564 1.00 97.25 93 SER A O 1
ATOM 741 N N . ASN A 1 94 ? 1.071 2.619 -27.680 1.00 96.31 94 ASN A N 1
ATOM 742 C CA . ASN A 1 94 ? 1.837 1.707 -28.540 1.00 96.31 94 ASN A CA 1
ATOM 743 C C . ASN A 1 94 ? 3.371 1.875 -28.443 1.00 96.31 94 ASN A C 1
ATOM 745 O O . ASN A 1 94 ? 4.080 1.613 -29.412 1.00 96.31 94 ASN A O 1
ATOM 749 N N . GLY A 1 95 ? 3.873 2.330 -27.292 1.00 96.88 95 GLY A N 1
ATOM 750 C CA . GLY A 1 95 ? 5.298 2.480 -27.000 1.00 96.88 95 GLY A CA 1
ATOM 751 C C . GLY A 1 95 ? 6.019 1.157 -26.746 1.00 96.88 95 GLY A C 1
ATOM 752 O O . GLY A 1 95 ? 5.447 0.068 -26.863 1.00 96.88 95 GLY A O 1
ATOM 753 N N . THR A 1 96 ? 7.289 1.237 -26.359 1.00 97.25 96 THR A N 1
ATOM 754 C CA . THR A 1 96 ? 8.142 0.052 -26.176 1.00 97.25 96 THR A CA 1
ATOM 755 C C . THR A 1 96 ? 7.564 -0.933 -25.162 1.00 97.25 96 THR A C 1
ATOM 757 O O . THR A 1 96 ? 7.695 -2.137 -25.377 1.00 97.25 96 THR A O 1
ATOM 760 N N . TYR A 1 97 ? 6.837 -0.479 -24.135 1.00 96.75 97 TYR A N 1
ATOM 761 C CA . TYR A 1 97 ? 6.239 -1.349 -23.112 1.00 96.75 97 TYR A CA 1
ATOM 762 C C . TYR A 1 97 ? 5.301 -2.445 -23.661 1.00 96.75 97 TYR A C 1
ATOM 764 O O . TYR A 1 97 ? 5.152 -3.490 -23.028 1.00 96.75 97 TYR A O 1
ATOM 772 N N . VAL A 1 98 ? 4.682 -2.251 -24.837 1.00 97.00 98 VAL A N 1
ATOM 773 C CA . VAL A 1 98 ? 3.825 -3.276 -25.473 1.00 97.00 98 VAL A CA 1
ATOM 774 C C . VAL A 1 98 ? 4.564 -4.183 -26.457 1.00 97.00 98 VAL A C 1
ATOM 776 O O . VAL A 1 98 ? 4.010 -5.216 -26.858 1.00 97.00 98 VAL A O 1
ATOM 779 N N . SER A 1 99 ? 5.791 -3.820 -26.840 1.00 96.81 99 SER A N 1
ATOM 780 C CA . SER A 1 99 ? 6.655 -4.639 -27.694 1.00 96.81 99 SER A CA 1
ATOM 781 C C . SER A 1 99 ? 7.076 -5.929 -26.987 1.00 96.81 99 SER A C 1
ATOM 783 O O . SER A 1 99 ? 6.946 -6.065 -25.770 1.00 96.81 99 SER A O 1
ATOM 785 N N . GLU A 1 100 ? 7.604 -6.885 -27.747 1.00 96.75 100 GLU A N 1
ATOM 786 C CA . GLU A 1 100 ? 8.157 -8.122 -27.190 1.00 96.75 100 GLU A CA 1
ATOM 787 C C . GLU A 1 100 ? 9.308 -7.840 -26.212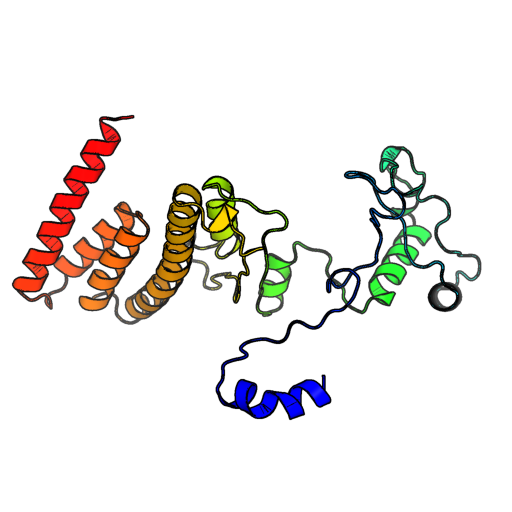 1.00 96.75 100 GLU A C 1
ATOM 789 O O . GLU A 1 100 ? 9.244 -8.275 -25.062 1.00 96.75 100 GLU A O 1
ATOM 794 N N . LYS A 1 101 ? 10.280 -7.005 -26.617 1.00 95.94 101 LYS A N 1
ATOM 795 C CA . LYS A 1 101 ? 11.389 -6.558 -25.758 1.00 95.94 101 LYS A CA 1
ATOM 796 C C . LYS A 1 101 ? 10.877 -5.882 -24.486 1.00 95.94 101 LYS A C 1
ATOM 798 O O . LYS A 1 101 ? 11.354 -6.192 -23.401 1.00 95.94 101 LYS A O 1
ATOM 803 N N . GLY A 1 102 ? 9.919 -4.961 -24.597 1.00 95.81 102 GLY A N 1
ATOM 804 C CA . GLY A 1 102 ? 9.395 -4.228 -23.439 1.00 95.81 102 GLY A CA 1
ATOM 805 C C . GLY A 1 102 ? 8.658 -5.128 -22.452 1.00 95.81 102 GLY A C 1
ATOM 806 O O . GLY A 1 102 ? 8.899 -5.042 -21.252 1.00 95.81 102 GLY A O 1
ATOM 807 N N . LYS A 1 103 ? 7.824 -6.053 -22.944 1.00 95.56 103 LYS A N 1
ATOM 808 C CA . LYS A 1 103 ? 7.160 -7.060 -22.101 1.00 95.56 103 LYS A CA 1
ATOM 809 C C . LYS A 1 103 ? 8.164 -7.987 -21.431 1.00 95.56 103 LYS A C 1
ATOM 811 O O . LYS A 1 103 ? 8.007 -8.289 -20.250 1.00 95.56 103 LYS A O 1
ATOM 816 N N . PHE A 1 104 ? 9.191 -8.418 -22.162 1.00 94.94 104 PHE A N 1
ATOM 817 C CA . PHE A 1 104 ? 10.275 -9.218 -21.606 1.00 94.94 104 PHE A CA 1
ATOM 818 C C . PHE A 1 104 ? 11.028 -8.448 -20.519 1.00 94.94 104 PHE A C 1
ATOM 820 O O . PHE A 1 104 ? 11.179 -8.952 -19.412 1.00 94.94 104 PHE A O 1
ATOM 827 N N . PHE A 1 105 ? 11.410 -7.198 -20.790 1.00 95.06 105 PHE A N 1
ATOM 828 C CA . PHE A 1 105 ? 12.065 -6.319 -19.827 1.00 95.06 105 PHE A CA 1
ATOM 829 C C . PHE A 1 105 ? 11.239 -6.127 -18.555 1.00 95.06 105 PHE A C 1
ATOM 831 O O . PHE A 1 105 ? 11.765 -6.356 -17.471 1.00 95.06 105 PHE A O 1
ATOM 838 N N . LEU A 1 106 ? 9.952 -5.785 -18.667 1.00 93.62 106 LEU A N 1
ATOM 839 C CA . LEU A 1 106 ? 9.066 -5.633 -17.506 1.00 93.62 106 LEU A CA 1
ATOM 840 C C . LEU A 1 106 ? 8.919 -6.950 -16.739 1.00 93.62 106 LEU A C 1
ATOM 842 O O . LEU A 1 106 ? 8.982 -6.963 -15.515 1.00 93.62 106 LEU A O 1
ATOM 846 N N . THR A 1 107 ? 8.815 -8.072 -17.456 1.00 90.69 107 THR A N 1
ATOM 847 C CA . THR A 1 107 ? 8.770 -9.401 -16.841 1.00 90.69 107 THR A CA 1
ATOM 848 C C . THR A 1 107 ? 10.048 -9.679 -16.055 1.00 90.69 107 THR A C 1
ATOM 850 O O . THR A 1 107 ? 9.960 -10.100 -14.907 1.00 90.69 107 THR A O 1
ATOM 853 N N . CYS A 1 108 ? 11.228 -9.427 -16.622 1.00 88.69 108 CYS A N 1
ATOM 854 C CA . CYS A 1 108 ? 12.495 -9.560 -15.907 1.00 88.69 108 CYS A CA 1
ATOM 855 C C . CYS A 1 108 ? 12.555 -8.612 -14.708 1.00 88.69 108 CYS A C 1
ATOM 857 O O . CYS A 1 108 ? 12.863 -9.058 -13.611 1.00 88.69 108 CYS A O 1
ATOM 859 N N . TYR A 1 109 ? 12.203 -7.340 -14.887 1.00 88.75 109 TYR A N 1
ATOM 860 C CA . TYR A 1 109 ? 12.222 -6.332 -13.830 1.00 88.75 109 TYR A CA 1
ATOM 861 C C . TYR A 1 109 ? 11.331 -6.716 -12.635 1.00 88.75 109 TYR A C 1
ATOM 863 O O . TYR A 1 109 ? 11.740 -6.560 -11.486 1.00 88.75 109 TYR A O 1
ATOM 871 N N . ASP A 1 110 ? 10.171 -7.325 -12.889 1.00 81.94 110 ASP A N 1
ATOM 872 C CA . ASP A 1 110 ? 9.297 -7.871 -11.844 1.00 81.94 110 ASP A CA 1
ATOM 873 C C . ASP A 1 110 ? 9.819 -9.193 -11.243 1.00 81.94 110 ASP A C 1
ATOM 875 O O . ASP A 1 110 ? 9.647 -9.446 -10.049 1.00 81.94 110 ASP A O 1
ATOM 879 N N . HIS A 1 111 ? 10.464 -10.060 -12.035 1.00 71.75 111 HIS A N 1
ATOM 880 C CA . HIS A 1 111 ? 11.003 -11.347 -11.559 1.00 71.75 111 HIS A CA 1
ATOM 881 C C . HIS A 1 111 ? 12.280 -11.202 -10.733 1.00 71.75 111 HIS A C 1
ATOM 883 O O . HIS A 1 111 ? 12.455 -11.958 -9.778 1.00 71.75 111 HIS A O 1
ATOM 889 N N . LEU A 1 112 ? 13.109 -10.192 -11.015 1.00 60.62 112 LEU A N 1
ATOM 890 C CA . LEU A 1 112 ? 14.283 -9.807 -10.212 1.00 60.62 112 LEU A CA 1
ATOM 891 C C . LEU A 1 112 ? 13.917 -9.445 -8.755 1.00 60.62 112 LEU A C 1
ATOM 893 O O . LEU A 1 112 ? 14.778 -9.221 -7.908 1.00 60.62 112 LEU A O 1
ATOM 897 N N . ARG A 1 113 ? 12.617 -9.416 -8.454 1.00 57.03 113 ARG A N 1
ATOM 898 C CA . ARG A 1 113 ? 11.990 -9.054 -7.189 1.00 57.03 113 ARG A CA 1
ATOM 899 C C . ARG A 1 113 ? 11.212 -10.218 -6.531 1.00 57.03 113 ARG A C 1
ATOM 901 O O . ARG A 1 113 ? 10.644 -10.038 -5.458 1.00 57.03 113 ARG A O 1
ATOM 908 N N . TYR A 1 114 ? 11.237 -11.427 -7.102 1.00 50.97 114 TYR A N 1
ATOM 909 C CA . TYR A 1 114 ? 10.678 -12.670 -6.528 1.00 50.97 114 TYR A CA 1
ATOM 910 C C . TYR A 1 114 ? 9.163 -12.708 -6.234 1.00 50.97 114 TYR A C 1
ATOM 912 O O . TYR A 1 114 ? 8.690 -13.708 -5.696 1.00 50.97 114 TYR A O 1
ATOM 920 N N . VAL A 1 115 ? 8.363 -11.698 -6.600 1.00 43.81 115 VAL A N 1
ATOM 921 C CA . VAL A 1 115 ? 6.924 -11.693 -6.278 1.00 43.81 115 VAL A CA 1
ATOM 922 C C . VAL A 1 115 ? 6.086 -11.128 -7.428 1.00 43.81 115 VAL A C 1
ATOM 924 O O . VAL A 1 115 ? 6.119 -9.932 -7.709 1.00 43.81 115 VAL A O 1
ATOM 927 N N . LYS A 1 116 ? 5.297 -12.000 -8.073 1.00 38.00 116 LYS A N 1
ATOM 928 C CA . LYS A 1 116 ? 4.280 -11.633 -9.071 1.00 38.00 116 LYS A CA 1
ATOM 929 C C . LYS A 1 116 ? 3.014 -11.141 -8.365 1.00 38.00 116 LYS A C 1
ATOM 931 O O . LYS A 1 116 ? 2.311 -11.953 -7.778 1.00 38.00 116 LYS A O 1
ATOM 936 N N . PHE A 1 117 ? 2.664 -9.863 -8.492 1.00 41.22 117 PHE A N 1
ATOM 937 C CA . PHE A 1 117 ? 1.309 -9.385 -8.188 1.00 41.22 117 PHE A CA 1
ATOM 938 C C . PHE A 1 117 ? 0.865 -8.386 -9.266 1.00 41.22 117 PHE A C 1
ATOM 940 O O . PHE A 1 117 ? 1.345 -7.261 -9.293 1.00 41.22 117 PHE A O 1
ATOM 947 N N . ASN A 1 118 ? -0.048 -8.808 -10.150 1.00 35.50 118 ASN A N 1
ATOM 948 C CA . ASN A 1 118 ? -0.557 -8.023 -11.292 1.00 35.50 118 ASN A CA 1
ATOM 949 C C . ASN A 1 118 ? -2.037 -7.607 -11.152 1.00 35.50 118 ASN A C 1
ATOM 951 O O . ASN A 1 118 ? -2.716 -7.353 -12.138 1.00 35.50 118 ASN A O 1
ATOM 955 N N . GLU A 1 119 ? -2.556 -7.529 -9.929 1.00 45.84 119 GLU A N 1
ATOM 956 C CA . GLU A 1 119 ? -3.967 -7.240 -9.627 1.00 45.84 119 GLU A CA 1
ATOM 957 C C . GLU A 1 119 ? -4.055 -6.434 -8.312 1.00 45.84 119 GLU A C 1
ATOM 959 O O . GLU A 1 119 ? -3.068 -6.412 -7.564 1.00 45.84 119 GLU A O 1
ATOM 964 N N . PRO A 1 120 ? -5.190 -5.778 -7.980 1.00 60.16 120 PRO A N 1
ATOM 965 C CA . PRO A 1 120 ? -5.342 -5.061 -6.716 1.00 60.16 120 PRO A CA 1
ATOM 966 C C . PRO A 1 120 ? -4.980 -5.975 -5.540 1.00 60.16 120 PRO A C 1
ATOM 968 O O . PRO A 1 120 ? -5.628 -6.998 -5.314 1.00 60.16 120 PRO A O 1
ATOM 971 N N . VAL A 1 121 ? -3.931 -5.598 -4.800 1.00 66.31 121 VAL A N 1
ATOM 972 C CA . VAL A 1 121 ? -3.246 -6.452 -3.809 1.00 66.31 121 VAL A CA 1
ATOM 973 C C . VAL A 1 121 ? -4.224 -7.115 -2.834 1.00 66.31 121 VAL A C 1
ATOM 975 O O . VAL A 1 121 ? -4.069 -8.290 -2.515 1.00 66.31 121 VAL A O 1
ATOM 978 N N . LEU A 1 122 ? -5.277 -6.394 -2.430 1.00 64.06 122 LEU A N 1
ATOM 979 C CA . LEU A 1 122 ? -6.294 -6.906 -1.510 1.00 64.06 122 LEU A CA 1
ATOM 980 C C . LEU A 1 122 ? -7.077 -8.092 -2.097 1.00 64.06 122 LEU A C 1
ATOM 982 O O . LEU A 1 122 ? -7.162 -9.145 -1.473 1.00 64.06 122 LEU A O 1
ATOM 986 N N . SER A 1 123 ? -7.629 -7.949 -3.307 1.00 72.94 123 SER A N 1
ATOM 987 C CA . SER A 1 123 ? -8.419 -9.014 -3.941 1.00 72.94 123 SER A CA 1
ATOM 988 C C . SER A 1 123 ? -7.580 -10.234 -4.296 1.00 72.94 123 SER A C 1
ATOM 990 O O . SER A 1 123 ? -8.087 -11.351 -4.251 1.00 72.94 123 SER A O 1
ATOM 992 N N . THR A 1 124 ? -6.311 -10.022 -4.643 1.00 75.50 124 THR A N 1
ATOM 993 C CA . THR A 1 124 ? -5.390 -11.114 -4.960 1.00 75.50 124 THR A CA 1
ATOM 994 C C . THR A 1 124 ? -5.015 -11.885 -3.710 1.00 75.50 124 THR A C 1
ATOM 996 O O . THR A 1 124 ? -5.136 -13.100 -3.717 1.00 75.50 124 THR A O 1
ATOM 999 N N . GLY A 1 125 ? -4.643 -11.194 -2.625 1.00 79.81 125 GLY A N 1
ATOM 1000 C CA . GLY A 1 125 ? -4.298 -11.848 -1.362 1.00 79.81 125 GLY A CA 1
ATOM 1001 C C . GLY A 1 125 ? -5.411 -12.779 -0.889 1.00 79.81 125 GLY A C 1
ATOM 1002 O O . GLY A 1 125 ? -5.171 -13.960 -0.678 1.00 79.81 125 GLY A O 1
ATOM 1003 N N . TRP A 1 126 ? -6.655 -12.297 -0.863 1.00 81.31 126 TRP A N 1
ATOM 1004 C CA . TRP A 1 126 ? -7.780 -13.145 -0.473 1.00 81.31 126 TRP A CA 1
ATOM 1005 C C . TRP A 1 126 ? -8.096 -14.279 -1.458 1.00 81.31 126 TRP A C 1
ATOM 1007 O O . TRP A 1 126 ? -8.532 -15.342 -1.029 1.00 81.31 126 TRP A O 1
ATOM 1017 N N . ARG A 1 127 ? -7.904 -14.079 -2.771 1.00 79.12 127 ARG A N 1
ATOM 1018 C CA . ARG A 1 127 ? -8.090 -15.148 -3.772 1.00 79.12 127 ARG A CA 1
ATOM 1019 C C . ARG A 1 127 ? -7.084 -16.281 -3.579 1.00 79.12 127 ARG A C 1
ATOM 1021 O O . ARG A 1 127 ? -7.430 -17.435 -3.799 1.00 79.12 127 ARG A O 1
ATOM 1028 N N . GLU A 1 128 ? -5.870 -15.933 -3.176 1.00 81.94 128 GLU A N 1
ATOM 1029 C CA . GLU A 1 128 ? -4.784 -16.872 -2.899 1.00 81.94 128 GLU A CA 1
ATOM 1030 C C . GLU A 1 128 ? -4.811 -17.404 -1.450 1.00 81.94 128 GLU A C 1
ATOM 1032 O O . GLU A 1 128 ? -3.852 -18.041 -1.027 1.00 81.94 128 GLU A O 1
ATOM 1037 N N . ASP A 1 129 ? -5.890 -17.157 -0.692 1.00 81.69 129 ASP A N 1
ATOM 1038 C CA . ASP A 1 129 ? -6.058 -17.576 0.712 1.00 81.69 129 ASP A CA 1
ATOM 1039 C C . ASP A 1 129 ? -4.964 -17.032 1.658 1.00 81.69 129 ASP A C 1
ATOM 1041 O O . ASP A 1 129 ? -4.497 -17.695 2.582 1.00 81.69 129 ASP A O 1
ATOM 1045 N N . ILE A 1 130 ? -4.530 -15.791 1.411 1.00 84.00 130 ILE A N 1
ATOM 1046 C CA . ILE A 1 130 ? -3.530 -15.069 2.206 1.00 84.00 130 ILE A CA 1
ATOM 1047 C C . ILE A 1 130 ? -4.217 -13.975 3.029 1.00 84.00 130 ILE A C 1
ATOM 1049 O O . ILE A 1 130 ? -5.054 -13.216 2.529 1.00 84.00 130 ILE A O 1
ATOM 1053 N N . GLU A 1 131 ? -3.823 -13.850 4.297 1.00 83.94 131 GLU A N 1
ATOM 1054 C CA . GLU A 1 131 ? -4.249 -12.743 5.149 1.00 83.94 131 GLU A CA 1
ATOM 1055 C C . GLU A 1 131 ? -3.732 -11.403 4.618 1.00 83.94 131 GLU A C 1
ATOM 1057 O O . GLU A 1 131 ? -2.559 -11.233 4.292 1.00 83.94 131 GLU A O 1
ATOM 1062 N N . VAL A 1 132 ? -4.624 -10.417 4.552 1.00 84.56 132 VAL A N 1
ATOM 1063 C CA . VAL A 1 132 ? -4.309 -9.103 3.992 1.00 84.56 132 VAL A CA 1
ATOM 1064 C C . VAL A 1 132 ? -4.312 -8.050 5.094 1.00 84.56 132 VAL A C 1
ATOM 1066 O O . VAL A 1 132 ? -5.297 -7.892 5.808 1.00 84.56 132 VAL A O 1
ATOM 1069 N N . ALA A 1 133 ? -3.236 -7.284 5.208 1.00 86.94 133 ALA A N 1
ATOM 1070 C CA . ALA A 1 133 ? -3.106 -6.134 6.103 1.00 86.94 133 ALA A CA 1
ATOM 1071 C C . ALA A 1 133 ? -2.910 -4.844 5.290 1.00 86.94 133 ALA A C 1
ATOM 1073 O O . ALA A 1 133 ? -2.868 -4.870 4.058 1.00 86.94 133 ALA A O 1
ATOM 1074 N N . GLY A 1 134 ? -2.852 -3.689 5.956 1.00 87.06 134 GLY A N 1
ATOM 1075 C CA . GLY A 1 134 ? -2.565 -2.441 5.251 1.00 87.06 134 GLY A CA 1
ATOM 1076 C C . GLY A 1 134 ? -2.763 -1.175 6.067 1.00 87.06 134 GLY A C 1
ATOM 1077 O O . GLY A 1 134 ? -3.307 -1.187 7.172 1.00 87.06 134 GLY A O 1
ATOM 1078 N N . GLU A 1 135 ? -2.331 -0.066 5.474 1.00 86.19 135 GLU A N 1
ATOM 1079 C CA . GLU A 1 135 ? -2.205 1.223 6.148 1.00 86.19 135 GLU A CA 1
ATOM 1080 C C . GLU A 1 135 ? -2.799 2.378 5.334 1.00 86.19 135 GLU A C 1
ATOM 1082 O O . GLU A 1 135 ? -3.036 2.280 4.127 1.00 86.19 135 GLU A O 1
ATOM 1087 N N . ASN A 1 136 ? -3.018 3.524 5.980 1.00 90.00 136 ASN A N 1
ATOM 1088 C CA . ASN A 1 136 ? -3.268 4.773 5.265 1.00 90.00 136 ASN A CA 1
ATOM 1089 C C . ASN A 1 136 ? -1.951 5.415 4.798 1.00 90.00 136 ASN A C 1
ATOM 1091 O O . ASN A 1 136 ? -1.073 5.694 5.606 1.00 90.00 136 ASN A O 1
ATOM 1095 N N . ALA A 1 137 ? -1.862 5.761 3.512 1.00 85.56 137 ALA A N 1
ATOM 1096 C CA . ALA A 1 137 ? -0.647 6.341 2.928 1.00 85.56 137 ALA A CA 1
ATOM 1097 C C . ALA A 1 137 ? -0.286 7.743 3.465 1.00 85.56 137 ALA A C 1
ATOM 1099 O O . ALA A 1 137 ? 0.882 8.116 3.506 1.00 85.56 137 ALA A O 1
ATOM 1100 N N . LEU A 1 138 ? -1.283 8.545 3.860 1.00 86.31 138 LEU A N 1
ATOM 1101 C CA . LEU A 1 138 ? -1.091 9.915 4.350 1.00 86.31 138 LEU A CA 1
ATOM 1102 C C . LEU A 1 138 ? -1.859 10.144 5.658 1.00 86.31 138 LEU A C 1
ATOM 1104 O O . LEU A 1 138 ? -2.925 9.543 5.838 1.00 86.31 138 LEU A O 1
ATOM 1108 N N . PRO A 1 139 ? -1.392 11.040 6.551 1.00 88.31 139 PRO A N 1
ATOM 1109 C CA . PRO A 1 139 ? -2.114 11.389 7.773 1.00 88.31 139 PRO A CA 1
ATOM 1110 C C . PRO A 1 139 ? -3.480 12.012 7.465 1.00 88.31 139 PRO A C 1
ATOM 1112 O O . PRO A 1 139 ? -3.571 12.999 6.732 1.00 88.31 139 PRO A O 1
ATOM 1115 N N . ARG A 1 140 ? -4.559 11.456 8.032 1.00 92.25 140 ARG A N 1
ATOM 1116 C CA . ARG A 1 140 ? -5.935 11.914 7.782 1.00 92.25 140 ARG A CA 1
ATOM 1117 C C . ARG A 1 140 ? -6.786 11.855 9.042 1.00 92.25 140 ARG A C 1
ATOM 1119 O O . ARG A 1 140 ? -6.929 10.809 9.653 1.00 92.25 140 ARG A O 1
ATOM 1126 N N . TYR A 1 141 ? -7.431 12.966 9.389 1.00 92.19 141 TYR A N 1
ATOM 1127 C CA . TYR A 1 141 ? -8.204 13.088 10.635 1.00 92.19 141 TYR A CA 1
ATOM 1128 C C . TYR A 1 141 ? -9.715 13.248 10.408 1.00 92.19 141 TYR A C 1
ATOM 1130 O O . TYR A 1 141 ? -10.482 13.484 11.345 1.00 92.19 141 TYR A O 1
ATOM 1138 N N . ASP A 1 142 ? -10.156 13.129 9.157 1.00 92.44 142 ASP A N 1
ATOM 1139 C CA . ASP A 1 142 ? -11.533 13.341 8.737 1.00 92.44 142 ASP A CA 1
ATOM 1140 C C . ASP A 1 142 ? -12.327 12.034 8.596 1.00 92.44 142 ASP A C 1
ATOM 1142 O O . ASP A 1 142 ? -11.799 10.956 8.335 1.00 92.44 142 ASP A O 1
ATOM 1146 N N . ARG A 1 143 ? -13.651 12.137 8.758 1.00 90.75 143 ARG A N 1
ATOM 1147 C CA . ARG A 1 143 ? -14.565 10.986 8.687 1.00 90.75 143 ARG A CA 1
ATOM 1148 C C . ARG A 1 143 ? -14.559 10.301 7.324 1.00 90.75 143 ARG A C 1
ATOM 1150 O O . ARG A 1 143 ? -14.823 9.106 7.271 1.00 90.75 143 ARG A O 1
ATOM 1157 N N . THR A 1 144 ? -14.309 11.043 6.248 1.00 87.75 144 THR A N 1
ATOM 1158 C CA . THR A 1 144 ? -14.331 10.500 4.887 1.00 87.75 144 THR A CA 1
ATOM 1159 C C . THR A 1 144 ? -13.192 9.506 4.704 1.00 87.75 144 THR A C 1
ATOM 1161 O O . THR A 1 144 ? -13.445 8.385 4.270 1.00 87.75 144 THR A O 1
ATOM 1164 N N . ALA A 1 145 ? -11.978 9.863 5.131 1.00 87.38 145 ALA A N 1
ATOM 1165 C CA . ALA A 1 145 ? -10.837 8.952 5.132 1.00 87.38 145 ALA A CA 1
ATOM 1166 C C . ALA A 1 145 ? -11.092 7.704 5.991 1.00 87.38 145 ALA A C 1
ATOM 1168 O O . ALA A 1 145 ? -10.922 6.586 5.514 1.00 87.38 145 ALA A O 1
ATOM 1169 N N . TYR A 1 146 ? -11.584 7.869 7.223 1.00 89.38 146 TYR A N 1
ATOM 1170 C CA . TYR A 1 146 ? -11.874 6.724 8.095 1.00 89.38 146 TYR A CA 1
ATOM 1171 C C . TYR A 1 146 ? -12.952 5.789 7.538 1.00 89.38 146 TYR A C 1
ATOM 1173 O O . TYR A 1 146 ? -12.827 4.574 7.647 1.00 89.38 146 TYR A O 1
ATOM 1181 N N . ASN A 1 147 ? -14.010 6.333 6.932 1.00 85.50 147 ASN A N 1
ATOM 1182 C CA . ASN A 1 147 ? -15.044 5.515 6.302 1.00 85.50 147 ASN A CA 1
ATOM 1183 C C . ASN A 1 147 ? -14.501 4.752 5.085 1.00 85.50 147 ASN A C 1
ATOM 1185 O O . ASN A 1 147 ? -14.946 3.637 4.835 1.00 85.50 147 ASN A O 1
A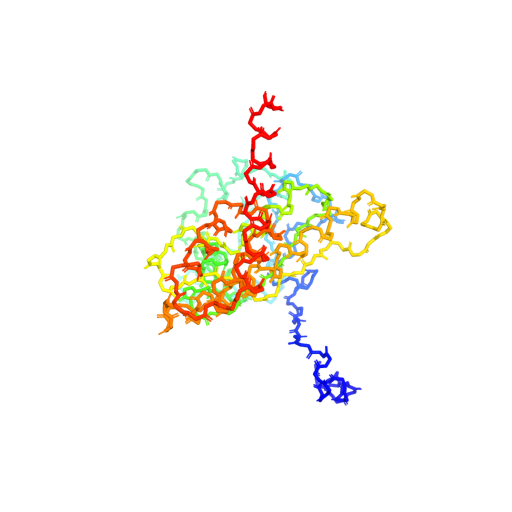TOM 1189 N N . LEU A 1 148 ? -13.545 5.330 4.349 1.00 85.44 148 LEU A N 1
ATOM 1190 C CA . LEU A 1 148 ? -12.869 4.635 3.255 1.00 85.44 148 LEU A CA 1
ATOM 1191 C C . LEU A 1 148 ? -12.011 3.475 3.775 1.00 85.44 148 LEU A C 1
ATOM 1193 O O . LEU A 1 148 ? -12.081 2.387 3.217 1.00 85.44 148 LEU A O 1
ATOM 1197 N N . ILE A 1 149 ? -11.275 3.677 4.874 1.00 87.50 149 ILE A N 1
ATOM 1198 C CA . ILE A 1 149 ? -10.512 2.602 5.528 1.00 87.50 149 ILE A CA 1
ATOM 1199 C C . ILE A 1 149 ? -11.453 1.478 5.970 1.00 87.50 149 ILE A C 1
ATOM 1201 O O . ILE A 1 149 ? -11.200 0.325 5.651 1.00 87.50 149 ILE A O 1
ATOM 1205 N N . LEU A 1 150 ? -12.564 1.798 6.645 1.00 83.12 150 LEU A N 1
ATOM 1206 C CA . LEU A 1 150 ? -13.551 0.794 7.064 1.00 83.12 150 LEU A CA 1
ATOM 1207 C C . LEU A 1 150 ? -14.126 0.021 5.870 1.00 83.12 150 LEU A C 1
ATOM 1209 O O . LEU A 1 150 ? -14.223 -1.200 5.923 1.00 83.12 150 LEU A O 1
ATOM 1213 N N . LYS A 1 151 ? -14.453 0.723 4.777 1.00 82.25 151 LYS A N 1
ATOM 1214 C CA . LYS A 1 151 ? -14.953 0.102 3.546 1.00 82.25 151 LYS A CA 1
ATOM 1215 C C . LYS A 1 151 ? -13.929 -0.859 2.935 1.00 82.25 151 LYS A C 1
ATOM 1217 O O . LYS A 1 151 ? -14.305 -1.942 2.512 1.00 82.25 151 LYS A O 1
ATOM 1222 N N . ASN A 1 152 ? -12.655 -0.478 2.889 1.00 83.00 152 ASN A N 1
ATOM 1223 C CA . ASN A 1 152 ? -11.602 -1.324 2.323 1.00 83.00 152 ASN A CA 1
ATOM 1224 C C . ASN A 1 152 ? -11.218 -2.481 3.255 1.00 83.00 152 ASN A C 1
ATOM 1226 O O . ASN A 1 152 ? -10.853 -3.549 2.778 1.00 83.00 152 ASN A O 1
ATOM 1230 N N . ALA A 1 153 ? -11.332 -2.282 4.569 1.00 82.12 153 ALA A N 1
ATOM 1231 C CA . ALA A 1 153 ? -11.063 -3.311 5.563 1.00 82.12 153 ALA A CA 1
ATOM 1232 C C . ALA A 1 153 ? -12.103 -4.436 5.554 1.00 82.12 153 ALA A C 1
ATOM 1234 O O . ALA A 1 153 ? -11.805 -5.515 6.055 1.00 82.12 153 ALA A O 1
ATOM 1235 N N . SER A 1 154 ? -13.305 -4.193 5.022 1.00 76.25 154 SER A N 1
ATOM 1236 C CA . SER A 1 154 ? -14.399 -5.169 4.965 1.00 76.25 154 SER A CA 1
ATOM 1237 C C . SER A 1 154 ? -15.336 -4.871 3.775 1.00 76.25 154 SER A C 1
ATOM 1239 O O . SER A 1 154 ? -16.454 -4.380 3.954 1.00 76.25 154 SER A O 1
ATOM 1241 N N . PRO A 1 155 ? -14.886 -5.090 2.524 1.00 68.44 155 PRO A N 1
ATOM 1242 C CA . PRO A 1 155 ? -15.604 -4.637 1.328 1.00 68.44 155 PRO A CA 1
ATOM 1243 C C . PRO A 1 155 ? -16.933 -5.364 1.075 1.00 68.44 155 PRO A C 1
ATOM 1245 O O . PRO A 1 155 ? -17.828 -4.779 0.461 1.00 68.44 155 PRO A O 1
ATOM 1248 N N . ASN A 1 156 ? -17.088 -6.595 1.577 1.00 62.56 156 ASN A N 1
ATOM 1249 C CA . ASN A 1 156 ? -18.234 -7.466 1.290 1.00 62.56 156 ASN A CA 1
ATOM 1250 C C . ASN A 1 156 ? -19.326 -7.485 2.377 1.00 62.56 156 ASN A C 1
ATOM 1252 O O . ASN A 1 156 ? -20.286 -8.238 2.243 1.00 62.56 156 ASN A O 1
ATOM 1256 N N . ASP A 1 157 ? -19.283 -6.614 3.395 1.00 53.44 157 ASP A N 1
ATOM 1257 C CA . ASP A 1 157 ? -20.318 -6.542 4.456 1.00 53.44 157 ASP A CA 1
ATOM 1258 C C . ASP A 1 157 ? -21.740 -6.180 3.958 1.00 53.44 157 ASP A C 1
ATOM 1260 O O . ASP A 1 157 ? -22.686 -6.052 4.744 1.00 53.44 157 ASP A O 1
ATOM 1264 N N . VAL A 1 158 ? -21.911 -5.999 2.646 1.00 48.31 158 VAL A N 1
ATOM 1265 C CA . VAL A 1 158 ? -23.179 -5.659 1.996 1.00 48.31 158 VAL A CA 1
ATOM 1266 C C . VAL A 1 158 ? -23.863 -6.880 1.361 1.00 48.31 158 VAL A C 1
ATOM 1268 O O . VAL A 1 158 ? -25.084 -6.844 1.216 1.00 48.31 158 VAL A O 1
ATOM 1271 N N . ASN A 1 159 ? -23.143 -7.961 1.021 1.00 42.66 159 ASN A N 1
ATOM 1272 C CA . ASN A 1 159 ? -23.724 -9.093 0.284 1.00 42.66 159 ASN A CA 1
ATOM 1273 C C . ASN A 1 159 ? -23.866 -10.341 1.171 1.00 42.66 159 ASN A C 1
ATOM 1275 O O . ASN A 1 159 ? -22.880 -10.903 1.635 1.00 42.66 159 ASN A O 1
ATOM 1279 N N . ARG A 1 160 ? -25.114 -10.743 1.445 1.00 45.00 160 ARG A N 1
ATOM 1280 C CA . ARG A 1 160 ? -25.462 -11.799 2.418 1.00 45.00 160 ARG A CA 1
ATOM 1281 C C . ARG A 1 160 ? -25.146 -13.221 1.950 1.00 45.00 160 ARG A C 1
ATOM 1283 O O . ARG A 1 160 ? -25.074 -14.105 2.796 1.00 45.00 160 ARG A O 1
ATOM 1290 N N . ASP A 1 161 ? -24.948 -13.408 0.649 1.00 46.00 161 ASP A N 1
ATOM 1291 C CA . ASP A 1 161 ? -24.870 -14.728 0.015 1.00 46.00 161 ASP A CA 1
ATOM 1292 C C . ASP A 1 161 ? -23.440 -15.128 -0.389 1.00 46.00 161 ASP A C 1
ATOM 1294 O O . ASP A 1 161 ? -23.252 -16.189 -0.979 1.00 46.00 161 ASP A 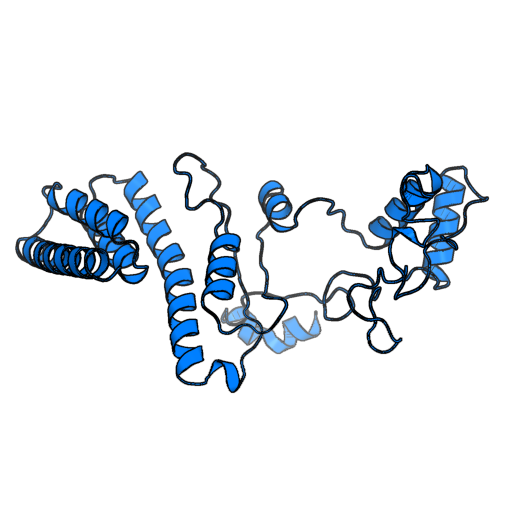O 1
ATOM 1298 N N . ASP A 1 162 ? -22.432 -14.300 -0.082 1.00 49.25 162 ASP A N 1
ATOM 1299 C CA . ASP A 1 162 ? -21.027 -14.636 -0.332 1.00 49.25 162 ASP A CA 1
ATOM 1300 C C . ASP A 1 162 ? -20.403 -15.291 0.919 1.00 49.25 162 ASP A C 1
ATOM 1302 O O . ASP A 1 162 ? -20.247 -14.623 1.950 1.00 49.25 162 ASP A O 1
ATOM 1306 N N . PRO A 1 163 ? -20.060 -16.591 0.872 1.00 45.25 163 PRO A N 1
ATOM 1307 C CA . PRO A 1 163 ? -19.425 -17.284 1.988 1.00 45.25 163 PRO A CA 1
ATOM 1308 C C . PRO A 1 163 ? -17.997 -16.785 2.273 1.00 45.25 163 PRO A C 1
ATOM 1310 O O . PRO A 1 163 ? -17.502 -16.994 3.380 1.00 45.25 163 PRO A O 1
ATOM 1313 N N . LEU A 1 164 ? -17.344 -16.085 1.334 1.00 51.47 164 LEU A N 1
ATOM 1314 C CA . LEU A 1 164 ? -16.027 -15.475 1.530 1.00 51.47 164 LEU A CA 1
ATOM 1315 C C . LEU A 1 164 ? -16.178 -14.010 1.962 1.00 51.47 164 LEU A C 1
ATOM 1317 O O . LEU A 1 164 ? -16.143 -13.064 1.170 1.00 51.47 164 LEU A O 1
ATOM 1321 N N . LYS A 1 165 ? -16.323 -13.804 3.274 1.00 63.09 165 LYS A N 1
ATOM 1322 C CA . LYS A 1 165 ? -16.255 -12.464 3.876 1.00 63.09 165 LYS A CA 1
ATOM 1323 C C . LYS A 1 165 ? -14.814 -11.958 3.861 1.00 63.09 165 LYS A C 1
ATOM 1325 O O . LYS A 1 165 ? -14.056 -12.150 4.807 1.00 63.09 165 LYS A O 1
ATOM 1330 N N . LEU A 1 166 ? -14.463 -11.283 2.776 1.00 70.00 166 LEU A N 1
ATOM 1331 C CA . LEU A 1 166 ? -13.184 -10.606 2.592 1.00 70.00 166 LEU A CA 1
ATOM 1332 C C . LEU A 1 166 ? -12.961 -9.562 3.694 1.00 70.00 166 LEU A C 1
ATOM 1334 O O . LEU A 1 166 ? -13.760 -8.631 3.839 1.00 70.00 166 LEU A O 1
ATOM 1338 N N . ARG A 1 167 ? -11.881 -9.704 4.469 1.00 75.75 167 ARG A N 1
ATOM 1339 C CA . ARG A 1 167 ? -11.514 -8.748 5.517 1.00 75.75 167 ARG A CA 1
ATOM 1340 C C . ARG A 1 167 ? -10.006 -8.611 5.646 1.00 75.75 167 ARG A C 1
ATOM 1342 O O . ARG A 1 167 ? -9.267 -9.581 5.509 1.00 75.75 167 ARG A O 1
ATOM 1349 N N . MET A 1 168 ? -9.562 -7.402 5.964 1.00 81.19 168 MET A N 1
ATOM 1350 C CA . MET A 1 168 ? -8.192 -7.181 6.402 1.00 81.19 168 MET A CA 1
ATOM 1351 C C . MET A 1 168 ? -7.977 -7.738 7.820 1.00 81.19 168 MET A C 1
ATOM 1353 O O . MET A 1 168 ? -8.807 -7.510 8.707 1.00 81.19 168 MET A O 1
ATOM 1357 N N . ALA A 1 169 ? -6.865 -8.442 8.026 1.00 83.19 169 ALA A N 1
ATOM 1358 C CA . ALA A 1 169 ? -6.473 -9.049 9.295 1.00 83.19 169 ALA A CA 1
ATOM 1359 C C . ALA A 1 169 ? -5.987 -7.991 10.299 1.00 83.19 169 ALA A C 1
ATOM 1361 O O . ALA A 1 169 ? -6.523 -7.893 11.405 1.00 83.19 169 ALA A O 1
ATOM 1362 N N . ALA A 1 170 ? -5.047 -7.140 9.878 1.00 81.44 170 ALA A N 1
ATOM 1363 C CA . ALA A 1 170 ? -4.399 -6.148 10.733 1.00 81.44 170 ALA A CA 1
ATOM 1364 C C . ALA A 1 170 ? -4.279 -4.776 10.033 1.00 81.44 170 ALA A C 1
ATOM 1366 O O . ALA A 1 170 ? -3.296 -4.496 9.353 1.00 81.44 170 ALA A O 1
ATOM 1367 N N . PRO A 1 171 ? -5.290 -3.893 10.133 1.00 84.94 171 PRO A N 1
ATOM 1368 C CA . PRO A 1 171 ? -5.160 -2.525 9.643 1.00 84.94 171 PRO A CA 1
ATOM 1369 C C . PRO A 1 171 ? -4.338 -1.660 10.615 1.00 84.94 171 PRO A C 1
ATOM 1371 O O . PRO A 1 171 ? -4.705 -1.517 11.785 1.00 84.94 171 PRO A O 1
ATOM 1374 N N . THR A 1 172 ? -3.292 -1.001 10.115 1.00 88.62 172 THR A N 1
ATOM 1375 C CA . THR A 1 172 ? -2.426 -0.108 10.905 1.00 88.62 172 THR A CA 1
ATOM 1376 C C . THR A 1 172 ? -2.674 1.353 10.530 1.00 88.62 172 THR A C 1
ATOM 1378 O O . THR A 1 172 ? -2.781 1.713 9.360 1.00 88.62 172 THR A O 1
ATOM 1381 N N . TYR A 1 173 ? -2.810 2.232 11.530 1.00 91.94 173 TYR A N 1
ATOM 1382 C CA . TYR A 1 173 ? -3.026 3.665 11.299 1.00 91.94 173 TYR A CA 1
ATOM 1383 C C . TYR A 1 173 ? -1.726 4.467 11.441 1.00 91.94 173 TYR A C 1
ATOM 1385 O O . TYR A 1 173 ? -1.141 4.553 12.525 1.00 91.94 173 TYR A O 1
ATOM 1393 N N . LEU A 1 174 ? -1.335 5.147 10.367 1.00 88.00 174 LEU A N 1
ATOM 1394 C CA . LEU A 1 174 ? -0.180 6.036 10.308 1.00 88.00 174 LEU A CA 1
ATOM 1395 C C . LEU A 1 174 ? -0.604 7.483 10.629 1.00 88.00 174 LEU A C 1
ATOM 1397 O O . LEU A 1 174 ? -1.356 8.110 9.882 1.00 88.00 174 LEU A O 1
ATOM 1401 N N . ARG A 1 175 ? -0.154 8.126 11.708 1.00 93.00 175 ARG A N 1
ATOM 1402 C CA . ARG A 1 175 ? 0.681 7.691 12.839 1.00 93.00 175 ARG A CA 1
ATOM 1403 C C . ARG A 1 175 ? 0.138 8.362 14.105 1.00 93.00 175 ARG A C 1
ATOM 1405 O O . ARG A 1 175 ? -0.535 9.395 14.018 1.00 93.00 175 ARG A O 1
ATOM 1412 N N . LEU A 1 176 ? 0.470 7.831 15.282 1.00 92.38 176 LEU A N 1
ATOM 1413 C CA . LEU A 1 176 ? 0.308 8.568 16.536 1.00 92.38 176 LEU A CA 1
ATOM 1414 C C . LEU A 1 176 ? 1.030 9.927 16.457 1.00 92.38 176 LEU A C 1
ATOM 1416 O O . LEU A 1 176 ? 2.227 9.989 16.189 1.00 92.38 176 LEU A O 1
ATOM 1420 N N . SER A 1 177 ? 0.299 11.016 16.687 1.00 93.69 177 SER A N 1
ATOM 1421 C CA . SER A 1 177 ? 0.838 12.379 16.687 1.00 93.69 177 SER A CA 1
ATOM 1422 C C . SER A 1 177 ? 0.042 13.292 17.619 1.00 93.69 177 SER A C 1
ATOM 1424 O O . SER A 1 177 ? -1.088 12.971 17.992 1.00 93.69 177 SER A O 1
ATOM 1426 N N . SER A 1 178 ? 0.594 14.461 17.958 1.00 95.81 178 SER A N 1
ATOM 1427 C CA . SER A 1 178 ? -0.137 15.509 18.685 1.00 95.81 178 SER A CA 1
ATOM 1428 C C . SER A 1 178 ? -1.446 15.874 17.982 1.00 95.81 178 SER A C 1
ATOM 1430 O O . SER A 1 178 ? -2.485 15.954 18.629 1.00 95.81 178 SER A O 1
ATOM 1432 N N . ASN A 1 179 ? -1.420 15.985 16.650 1.00 95.31 179 ASN A N 1
ATOM 1433 C CA . ASN A 1 179 ? -2.596 16.298 15.840 1.00 95.31 179 ASN A CA 1
ATOM 1434 C C . ASN A 1 179 ? -3.662 15.199 15.943 1.00 95.31 179 ASN A C 1
ATOM 1436 O O . ASN A 1 179 ? -4.850 15.508 16.005 1.00 95.31 179 ASN A O 1
ATOM 1440 N N . LEU A 1 180 ? -3.271 13.917 16.003 1.00 94.94 180 LEU A N 1
ATOM 1441 C CA . LEU A 1 180 ? -4.220 12.823 16.246 1.00 94.94 180 LEU A CA 1
ATOM 1442 C C . LEU A 1 180 ? -4.889 12.956 17.621 1.00 94.94 180 LEU A C 1
ATOM 1444 O O . LEU A 1 180 ? -6.085 12.687 17.752 1.00 94.94 180 LEU A O 1
ATOM 1448 N N . LEU A 1 181 ? -4.116 13.364 18.631 1.00 93.62 181 LEU A N 1
ATOM 1449 C CA . LEU A 1 181 ? -4.548 13.478 20.024 1.00 93.62 181 LEU A CA 1
ATOM 1450 C C . LEU A 1 181 ? -5.337 14.759 20.331 1.00 93.62 181 LEU A C 1
ATOM 1452 O O . LEU A 1 181 ? -5.956 14.845 21.392 1.00 93.62 181 LEU A O 1
ATOM 1456 N N . GLU A 1 182 ? -5.394 15.725 19.412 1.00 94.38 182 GLU A N 1
ATOM 1457 C CA . GLU A 1 182 ? -6.282 16.882 19.540 1.00 94.38 182 GLU A CA 1
ATOM 1458 C C . GLU A 1 182 ? -7.733 16.438 19.764 1.00 94.38 182 GLU A C 1
ATOM 1460 O O . GLU A 1 182 ? -8.263 15.580 19.054 1.00 94.38 182 GLU A O 1
ATOM 1465 N N . SER A 1 183 ? -8.425 17.072 20.715 1.00 92.94 183 SER A N 1
ATOM 1466 C CA . SER A 1 183 ? -9.748 16.649 21.201 1.00 92.94 183 SER A CA 1
ATOM 1467 C C . SER A 1 183 ? -10.765 16.342 20.094 1.00 92.94 183 SER A C 1
ATOM 1469 O O . SER A 1 183 ? -11.523 15.369 20.185 1.00 92.94 183 SER A O 1
ATOM 1471 N N . LYS A 1 184 ? -10.799 17.157 19.030 1.00 93.31 184 LYS A N 1
ATOM 1472 C CA . LYS A 1 184 ? -11.703 16.955 17.887 1.00 93.31 184 LYS A CA 1
ATOM 1473 C C . LYS A 1 184 ? -11.315 15.716 17.079 1.00 93.31 184 LYS A C 1
ATOM 1475 O O . LYS A 1 184 ? -12.191 14.894 16.799 1.00 93.31 184 LYS A O 1
ATOM 1480 N N . ASN A 1 185 ? -10.037 15.582 16.736 1.00 91.25 185 ASN A N 1
ATOM 1481 C CA . ASN A 1 185 ? -9.510 14.504 15.902 1.00 91.25 185 ASN A CA 1
ATOM 1482 C C . ASN A 1 185 ? -9.583 13.175 16.650 1.00 91.25 185 ASN A C 1
ATOM 1484 O O . ASN A 1 185 ? -10.159 12.214 16.138 1.00 91.25 185 ASN A O 1
ATOM 1488 N N . PHE A 1 186 ? -9.167 13.156 17.916 1.00 93.56 186 PHE A N 1
ATOM 1489 C CA . PHE A 1 186 ? -9.210 11.963 18.750 1.00 93.56 186 PHE A CA 1
ATOM 1490 C C . PHE A 1 186 ? -10.642 11.469 18.986 1.00 93.56 186 PHE A C 1
ATOM 1492 O O . PHE A 1 186 ? -10.907 10.268 19.029 1.00 93.56 186 PHE A O 1
ATOM 1499 N N . ARG A 1 187 ? -11.627 12.375 19.080 1.00 90.62 187 ARG A N 1
ATOM 1500 C CA . ARG A 1 187 ? -13.047 11.985 19.150 1.00 90.62 187 ARG A CA 1
ATOM 1501 C C . ARG A 1 187 ? -13.517 11.273 17.877 1.00 90.62 187 ARG A C 1
ATOM 1503 O O . ARG A 1 187 ? -14.301 10.325 17.970 1.00 90.62 187 ARG A O 1
ATOM 1510 N N . ILE A 1 188 ? -13.068 11.726 16.706 1.00 90.88 188 ILE A N 1
ATOM 1511 C CA . ILE A 1 188 ? -13.386 11.085 15.424 1.00 90.88 188 ILE A CA 1
ATOM 1512 C C . ILE A 1 188 ? -12.662 9.736 15.332 1.00 90.88 188 ILE A C 1
ATOM 1514 O O . ILE A 1 188 ? -13.320 8.732 15.069 1.00 90.88 188 ILE A O 1
ATOM 1518 N N . PHE A 1 189 ? -11.371 9.690 15.663 1.00 92.44 189 PHE A N 1
ATOM 1519 C CA . PHE A 1 189 ? -10.566 8.468 15.681 1.00 92.44 189 PHE A CA 1
ATOM 1520 C C . PHE A 1 189 ? -11.153 7.392 16.608 1.00 92.44 189 PHE A C 1
ATOM 1522 O O . PHE A 1 189 ? -11.371 6.262 16.188 1.00 92.44 189 PHE A O 1
ATOM 1529 N N . LYS A 1 190 ? -11.571 7.748 17.833 1.00 88.88 190 LYS A N 1
ATOM 1530 C CA . LYS A 1 190 ? -12.286 6.819 18.732 1.00 88.88 190 LYS A CA 1
ATOM 1531 C C . LYS A 1 190 ? -13.585 6.275 18.136 1.00 88.88 190 LYS A C 1
ATOM 1533 O O . LYS A 1 190 ? -14.039 5.206 18.524 1.00 88.88 190 LYS A O 1
ATOM 1538 N N . THR A 1 191 ? -14.249 7.033 17.266 1.00 86.12 191 THR A N 1
ATOM 1539 C CA . THR A 1 191 ? -15.454 6.547 16.575 1.00 86.12 191 THR A CA 1
ATOM 1540 C C . THR A 1 191 ? -15.077 5.556 15.479 1.00 86.12 191 THR A C 1
ATOM 1542 O O . THR A 1 191 ? -15.736 4.532 15.349 1.00 86.12 191 THR A O 1
ATOM 1545 N N . PHE A 1 192 ? -14.010 5.842 14.736 1.00 88.88 192 PHE A N 1
ATOM 1546 C CA . PHE A 1 192 ? -13.433 4.942 13.742 1.00 88.88 192 PHE A CA 1
ATOM 1547 C C . PHE A 1 192 ? -13.017 3.595 14.359 1.00 88.88 192 PHE A C 1
ATOM 1549 O O . PHE A 1 192 ? -13.521 2.563 13.925 1.00 88.88 192 PHE A O 1
ATOM 1556 N N . VAL A 1 193 ? -12.228 3.611 15.439 1.00 86.81 193 VAL A N 1
ATOM 1557 C CA . VAL A 1 193 ? -11.791 2.400 16.162 1.00 86.81 193 VAL A CA 1
ATOM 1558 C C . VAL A 1 193 ? -12.984 1.589 16.671 1.00 86.81 193 VAL A C 1
ATOM 1560 O O . VAL A 1 193 ? -13.041 0.378 16.486 1.00 86.81 193 VAL A O 1
ATOM 1563 N N . ARG A 1 194 ? -13.996 2.248 17.259 1.00 82.06 194 ARG A N 1
ATOM 1564 C CA . ARG A 1 194 ? -15.212 1.550 17.709 1.00 82.06 194 ARG A CA 1
ATOM 1565 C C . ARG A 1 194 ? -15.918 0.823 16.575 1.00 82.06 194 ARG A C 1
ATOM 1567 O O . ARG A 1 194 ? -16.309 -0.314 16.779 1.00 82.06 194 ARG A O 1
ATOM 1574 N N . LYS A 1 195 ? -16.079 1.457 15.413 1.00 79.81 195 LYS A N 1
ATOM 1575 C CA . LYS A 1 195 ? -16.712 0.809 14.258 1.00 79.81 195 LYS A CA 1
ATOM 1576 C C . LYS A 1 195 ? -15.920 -0.417 13.808 1.00 79.81 195 LYS A C 1
ATOM 1578 O O . LYS A 1 195 ? -16.487 -1.493 13.718 1.00 79.81 195 LYS A O 1
ATOM 1583 N N . MET A 1 196 ? -14.600 -0.278 13.690 1.00 80.25 196 MET A N 1
ATOM 1584 C CA . MET A 1 196 ? -13.708 -1.376 13.309 1.00 80.25 196 MET A CA 1
ATOM 1585 C C . MET A 1 196 ? -13.815 -2.606 14.234 1.00 80.25 196 MET A C 1
ATOM 1587 O O . MET A 1 196 ? -13.779 -3.737 13.749 1.00 80.25 196 MET A O 1
ATOM 1591 N N . HIS A 1 197 ? -13.979 -2.402 15.550 1.00 74.38 197 HIS A N 1
ATOM 1592 C CA . HIS A 1 197 ? -14.187 -3.493 16.514 1.00 74.38 197 HIS A CA 1
ATOM 1593 C C . HIS A 1 197 ? -15.621 -4.021 16.545 1.00 74.38 197 HIS A C 1
ATOM 1595 O O . HIS A 1 197 ? -15.821 -5.224 16.682 1.00 74.38 197 HIS A O 1
ATOM 1601 N N . VAL A 1 198 ? -16.626 -3.147 16.449 1.00 70.75 198 VAL A N 1
ATOM 1602 C CA . VAL A 1 198 ? -18.031 -3.572 16.458 1.00 70.75 198 VAL A CA 1
ATOM 1603 C C . VAL A 1 198 ? -18.309 -4.495 15.278 1.00 70.75 198 VAL A C 1
ATOM 1605 O O . VAL A 1 198 ? -18.966 -5.509 15.475 1.00 70.75 198 VAL A O 1
ATOM 1608 N N . ASP A 1 199 ? -17.742 -4.217 14.104 1.00 65.81 199 ASP A N 1
ATOM 1609 C CA . ASP A 1 199 ? -17.885 -5.082 12.929 1.00 65.81 199 ASP A CA 1
ATOM 1610 C C . A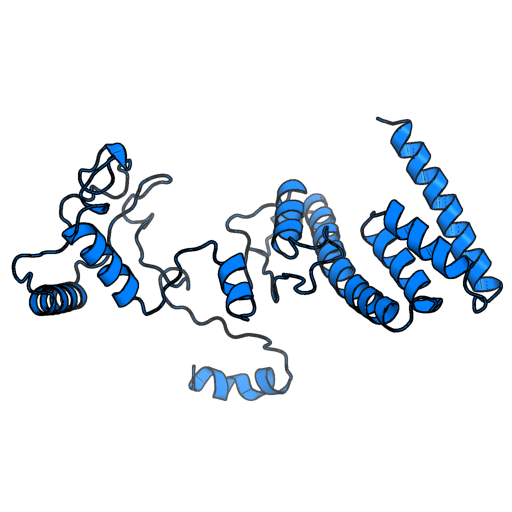SP A 1 199 ? -17.253 -6.470 13.169 1.00 65.81 199 ASP A C 1
ATOM 1612 O O . ASP A 1 199 ? -17.762 -7.488 12.705 1.00 65.81 199 ASP A O 1
ATOM 1616 N N . GLN A 1 200 ? -16.181 -6.546 13.969 1.00 67.00 200 GLN A N 1
ATOM 1617 C CA . GLN A 1 200 ? -15.577 -7.817 14.378 1.00 67.00 200 GLN A CA 1
ATOM 1618 C C . GLN A 1 200 ? -16.462 -8.612 15.329 1.00 67.00 200 GLN A C 1
ATOM 1620 O O . GLN A 1 200 ? -16.702 -9.791 15.086 1.00 67.00 200 GLN A O 1
ATOM 1625 N N . VAL A 1 201 ? -16.957 -7.973 16.388 1.00 69.31 201 VAL A N 1
ATOM 1626 C CA . VAL A 1 201 ? -17.799 -8.651 17.379 1.00 69.31 201 VAL A CA 1
ATOM 1627 C C . VAL A 1 201 ? -19.143 -9.027 16.757 1.00 69.31 201 VAL A C 1
ATOM 1629 O O . VAL A 1 201 ? -19.602 -10.148 16.933 1.00 69.31 201 VAL A O 1
ATOM 1632 N N . ALA A 1 202 ? -19.747 -8.144 15.959 1.00 72.00 202 ALA A N 1
ATOM 1633 C CA . ALA A 1 202 ? -21.025 -8.411 15.308 1.00 72.00 202 ALA A CA 1
ATOM 1634 C C . ALA A 1 202 ? -20.947 -9.619 14.372 1.00 72.00 202 ALA A C 1
ATOM 1636 O O . ALA A 1 202 ? -21.939 -10.322 14.219 1.00 72.00 202 ALA A O 1
ATOM 1637 N N . ARG A 1 203 ? -19.794 -9.910 13.761 1.00 67.25 203 ARG A N 1
ATOM 1638 C CA . ARG A 1 203 ? -19.634 -11.127 12.954 1.00 67.25 203 ARG A CA 1
ATOM 1639 C C . ARG A 1 203 ? -19.720 -12.411 13.765 1.00 67.25 203 ARG A C 1
ATOM 1641 O O . ARG A 1 203 ? -20.485 -13.272 13.354 1.00 67.25 203 ARG A O 1
ATOM 1648 N N . LEU A 1 204 ? -19.025 -12.504 14.902 1.00 72.25 204 LEU A N 1
ATOM 1649 C CA . LEU A 1 204 ? -19.073 -13.698 15.760 1.00 72.25 204 LEU A CA 1
ATOM 1650 C C . LEU A 1 204 ? -20.518 -14.045 16.131 1.00 72.25 204 LEU A C 1
ATOM 1652 O O . LEU A 1 204 ? -20.937 -15.190 16.022 1.00 72.25 204 LEU A O 1
ATOM 1656 N N . PHE A 1 205 ? -21.303 -13.024 16.470 1.00 77.06 205 PHE A N 1
ATOM 1657 C CA . PHE A 1 205 ? -22.718 -13.195 16.782 1.00 77.06 205 PHE A CA 1
ATOM 1658 C C . PHE A 1 205 ? -23.596 -13.453 15.547 1.00 77.06 205 PHE A C 1
ATOM 1660 O O . PHE A 1 205 ? -24.609 -14.127 15.658 1.00 77.06 205 PHE A O 1
ATOM 1667 N N . ASN A 1 206 ? -23.228 -12.967 14.356 1.00 75.56 206 ASN A N 1
ATOM 1668 C CA . ASN A 1 206 ? -23.938 -13.328 13.122 1.00 75.56 206 ASN A CA 1
ATOM 1669 C C . ASN A 1 206 ? -23.663 -14.776 12.695 1.00 75.56 206 ASN A C 1
ATOM 1671 O O . ASN A 1 206 ? -24.558 -15.417 12.162 1.00 75.56 206 ASN A O 1
ATOM 1675 N N . GLU A 1 207 ? -22.446 -15.283 12.893 1.00 75.88 207 GLU A N 1
ATOM 1676 C CA . GLU A 1 207 ? -22.100 -16.691 12.654 1.00 75.88 207 GLU A CA 1
ATOM 1677 C C . GLU A 1 207 ? -22.805 -17.596 13.668 1.00 75.88 207 GLU A C 1
ATOM 1679 O O . GLU A 1 207 ? -23.423 -18.583 13.276 1.00 75.88 207 GLU A O 1
ATOM 1684 N N . ALA A 1 208 ? -22.822 -17.204 14.946 1.00 76.00 208 ALA A N 1
ATOM 1685 C CA . ALA A 1 208 ? -23.614 -17.880 15.971 1.00 76.00 208 ALA A CA 1
ATOM 1686 C C . ALA A 1 208 ? -25.110 -17.905 15.604 1.00 76.00 208 ALA A C 1
ATOM 1688 O O . ALA A 1 208 ? -25.717 -18.974 15.583 1.00 76.00 208 ALA A O 1
ATOM 1689 N N . ALA A 1 209 ? -25.665 -16.776 15.150 1.00 78.75 209 ALA A N 1
ATOM 1690 C CA . ALA A 1 209 ? -27.045 -16.685 14.678 1.00 78.75 209 ALA A CA 1
ATOM 1691 C C . ALA A 1 209 ? -27.322 -17.461 13.371 1.00 78.75 209 ALA A C 1
ATOM 1693 O O . ALA A 1 209 ? -28.478 -17.737 13.067 1.00 78.75 209 ALA A O 1
ATOM 1694 N N . GLN A 1 210 ? -26.317 -17.836 12.571 1.00 78.50 210 GLN A N 1
ATOM 1695 C CA . GLN A 1 210 ? -26.527 -18.777 11.457 1.00 78.50 210 GLN A CA 1
ATOM 1696 C C . GLN A 1 210 ? -26.698 -20.215 11.959 1.00 78.50 210 GLN A C 1
ATOM 1698 O O . GLN A 1 210 ? -27.432 -20.992 11.351 1.00 78.50 210 GLN A O 1
ATOM 1703 N N . ILE A 1 211 ? -26.039 -20.561 13.066 1.00 82.12 211 ILE A N 1
ATOM 1704 C CA . ILE A 1 211 ? -26.116 -21.882 13.699 1.00 82.12 211 ILE A CA 1
ATOM 1705 C C . ILE A 1 211 ? -27.394 -21.996 14.542 1.00 82.12 211 ILE A C 1
ATOM 1707 O O . ILE A 1 211 ? -28.079 -23.017 14.487 1.00 82.12 211 ILE A O 1
ATOM 1711 N N . LEU A 1 212 ? -27.739 -20.941 15.289 1.00 83.00 212 LEU A N 1
ATOM 1712 C CA . LEU A 1 212 ? -28.927 -20.844 16.140 1.00 83.00 212 LEU A CA 1
ATOM 1713 C C . LEU A 1 212 ? -29.753 -19.587 15.789 1.00 83.00 212 LEU A C 1
ATOM 1715 O O . LEU A 1 212 ? -29.687 -18.579 16.492 1.00 83.00 212 LEU A O 1
ATOM 1719 N N . PRO A 1 213 ? -30.575 -19.630 14.721 1.00 83.62 213 PRO A N 1
ATOM 1720 C CA . PRO A 1 213 ? -31.291 -18.453 14.211 1.00 83.62 213 PRO A CA 1
ATOM 1721 C C . PRO A 1 213 ? -32.271 -17.790 15.175 1.00 83.62 213 PRO A C 1
ATOM 1723 O O . PRO A 1 213 ? -32.538 -16.597 15.029 1.00 83.62 213 PRO A O 1
ATOM 1726 N N . ASP A 1 214 ? -32.787 -18.534 16.152 1.00 82.00 214 ASP A N 1
ATOM 1727 C CA . ASP A 1 214 ? -33.765 -18.051 17.130 1.00 82.00 214 ASP A CA 1
ATOM 1728 C C . ASP A 1 214 ? -33.140 -17.747 18.506 1.00 82.00 214 ASP A C 1
ATOM 1730 O O . ASP A 1 214 ? -33.878 -17.497 19.471 1.00 82.00 214 ASP A O 1
ATOM 1734 N N . ASP A 1 215 ? -31.801 -17.757 18.613 1.00 82.88 215 ASP A N 1
ATOM 1735 C CA . ASP A 1 215 ? -31.116 -17.446 19.866 1.00 82.88 215 ASP A CA 1
ATOM 1736 C C . ASP A 1 215 ? -31.344 -15.989 20.274 1.00 82.88 215 ASP A C 1
ATOM 1738 O O . ASP A 1 215 ? -31.035 -15.019 19.580 1.00 82.88 215 ASP A O 1
ATOM 1742 N N . THR A 1 216 ? -31.954 -15.844 21.440 1.00 81.69 216 THR A N 1
ATOM 1743 C CA . THR A 1 216 ? -32.385 -14.556 21.960 1.00 81.69 216 THR A CA 1
ATOM 1744 C C . THR A 1 216 ? -31.203 -13.647 22.297 1.00 81.69 216 THR A C 1
ATOM 1746 O O . THR A 1 216 ? -31.259 -12.442 22.023 1.00 81.69 216 THR A O 1
ATOM 1749 N N . ASP A 1 217 ? -30.163 -14.204 22.914 1.00 81.31 217 ASP A N 1
ATOM 1750 C CA . ASP A 1 217 ? -29.047 -13.438 23.455 1.00 81.31 217 ASP A CA 1
ATOM 1751 C C . ASP A 1 217 ? -28.169 -12.915 22.316 1.00 81.31 217 ASP A C 1
ATOM 1753 O O . ASP A 1 217 ? -27.805 -11.733 22.316 1.00 81.31 217 ASP A O 1
ATOM 1757 N N . ASP A 1 218 ? -27.954 -13.728 21.281 1.00 82.56 218 ASP A N 1
ATOM 1758 C CA . ASP A 1 218 ? -27.238 -13.334 20.072 1.00 82.56 218 ASP A CA 1
ATOM 1759 C C . ASP A 1 218 ? -27.906 -12.138 19.379 1.00 82.56 218 ASP A C 1
ATOM 1761 O O . ASP A 1 218 ? -27.250 -11.138 19.061 1.00 82.56 218 ASP A O 1
ATOM 1765 N N . HIS A 1 219 ? -29.234 -12.163 19.219 1.00 83.44 219 HIS A N 1
ATOM 1766 C CA . HIS A 1 219 ? -29.982 -11.060 18.599 1.00 83.44 219 HIS A CA 1
ATOM 1767 C C . HIS A 1 219 ? -30.027 -9.790 19.463 1.00 83.44 219 HIS A C 1
ATOM 1769 O O . HIS A 1 219 ? -30.051 -8.673 18.927 1.00 83.44 219 HIS A O 1
ATOM 1775 N N . ILE A 1 220 ? -29.998 -9.914 20.795 1.00 82.00 220 ILE A N 1
ATOM 1776 C CA . ILE A 1 220 ? -29.854 -8.762 21.700 1.00 82.00 220 ILE A CA 1
ATOM 1777 C C . ILE A 1 220 ? -28.466 -8.141 21.541 1.00 82.00 220 ILE A C 1
ATOM 1779 O O . ILE A 1 220 ? -28.354 -6.914 21.413 1.00 82.00 220 ILE A O 1
ATOM 1783 N N . VAL A 1 221 ? -27.417 -8.965 21.528 1.00 81.25 221 VAL A N 1
ATOM 1784 C CA . VAL A 1 221 ? -26.037 -8.502 21.373 1.00 81.25 221 VAL A CA 1
ATOM 1785 C C . VAL A 1 221 ? -25.846 -7.839 20.009 1.00 81.25 221 VAL A C 1
ATOM 1787 O O . VAL A 1 221 ? -25.376 -6.699 19.961 1.00 81.25 221 VAL A O 1
ATOM 1790 N N . LEU A 1 222 ? -26.313 -8.456 18.920 1.00 82.50 222 LEU A N 1
ATOM 1791 C CA . LEU A 1 222 ? -26.324 -7.857 17.579 1.00 82.50 222 LEU A CA 1
ATOM 1792 C C . LEU A 1 222 ? -27.055 -6.512 17.558 1.00 82.50 222 LEU A C 1
ATOM 1794 O O . LEU A 1 222 ? -26.532 -5.526 17.034 1.00 82.50 222 LEU A O 1
ATOM 1798 N N . GLY A 1 223 ? -28.226 -6.420 18.194 1.00 82.44 223 GLY A N 1
ATOM 1799 C CA . GLY A 1 223 ? -28.973 -5.167 18.300 1.00 82.44 223 GLY A CA 1
ATOM 1800 C C . GLY A 1 223 ? -28.189 -4.056 19.008 1.00 82.44 223 GLY A C 1
ATOM 1801 O O . GLY A 1 223 ? -28.198 -2.894 18.580 1.00 82.44 223 GLY A O 1
ATOM 1802 N N . VAL A 1 224 ? -27.471 -4.392 20.085 1.00 80.88 224 VAL A N 1
ATOM 1803 C CA . VAL A 1 224 ? -26.611 -3.444 20.810 1.00 80.88 224 VAL A CA 1
ATOM 1804 C C . VAL A 1 224 ? -25.407 -3.033 19.964 1.00 80.88 224 VAL A C 1
ATOM 1806 O O . VAL A 1 224 ? -25.106 -1.838 19.894 1.00 80.88 224 VAL A O 1
ATOM 1809 N N . LEU A 1 225 ? -24.754 -3.987 19.303 1.00 76.94 225 LEU A N 1
ATOM 1810 C CA . LEU A 1 225 ? -23.597 -3.759 18.442 1.00 76.94 225 LEU A CA 1
ATOM 1811 C C . LEU A 1 225 ? -23.955 -2.845 17.266 1.00 76.94 225 LEU A C 1
ATOM 1813 O O . LEU A 1 225 ? -23.363 -1.775 17.121 1.00 76.94 225 LEU A O 1
ATOM 1817 N N . TYR A 1 226 ? -25.007 -3.156 16.510 1.00 78.62 226 TYR A N 1
ATOM 1818 C CA . TYR A 1 226 ? -25.454 -2.309 15.402 1.00 78.62 226 TYR A CA 1
ATOM 1819 C C . TYR A 1 226 ? -25.841 -0.898 15.845 1.00 78.62 226 TYR A C 1
ATOM 1821 O O . TYR A 1 226 ? -25.570 0.077 15.139 1.00 78.62 226 TYR A O 1
ATOM 1829 N N . ASN A 1 227 ? -26.403 -0.739 17.045 1.00 75.06 227 ASN A N 1
ATOM 1830 C CA . ASN A 1 227 ? -26.635 0.588 17.602 1.00 75.06 227 ASN A CA 1
ATOM 1831 C C . ASN A 1 227 ? -25.321 1.357 17.844 1.00 75.06 227 ASN A C 1
ATOM 1833 O O . ASN A 1 227 ? -25.220 2.532 17.478 1.00 75.06 227 ASN A O 1
ATOM 1837 N N . LEU A 1 228 ? -24.303 0.714 18.424 1.00 70.19 228 LEU A N 1
ATOM 1838 C CA . LEU A 1 228 ? -22.989 1.335 18.630 1.00 70.19 228 LEU A CA 1
ATOM 1839 C C . LEU A 1 228 ? -22.342 1.754 17.297 1.00 70.19 228 LEU A C 1
ATOM 1841 O O . LEU A 1 228 ? -21.757 2.841 17.225 1.00 70.19 228 LEU A O 1
ATOM 1845 N N . SER A 1 229 ? -22.540 0.969 16.231 1.00 68.31 229 SER A N 1
ATOM 1846 C CA . SER A 1 229 ? -22.125 1.302 14.855 1.00 68.31 229 SER A CA 1
ATOM 1847 C C . SER A 1 229 ? -23.018 2.329 14.148 1.00 68.31 229 SER A C 1
ATOM 1849 O O . SER A 1 229 ? -22.638 2.863 13.101 1.00 68.31 229 SER A O 1
ATOM 1851 N N . ARG A 1 230 ? -24.149 2.714 14.760 1.00 71.25 230 ARG A N 1
ATOM 1852 C CA . ARG A 1 230 ? -25.183 3.615 14.213 1.00 71.25 230 ARG A CA 1
ATOM 1853 C C . ARG A 1 230 ? -25.928 3.050 12.999 1.00 71.25 230 ARG A C 1
ATOM 1855 O O . ARG A 1 230 ? -26.477 3.814 12.203 1.00 71.25 230 ARG A O 1
ATOM 1862 N N . GLU A 1 231 ? -25.986 1.732 12.881 1.00 72.56 231 GLU A N 1
ATOM 1863 C CA . GLU A 1 231 ? -26.768 0.992 11.890 1.00 72.56 231 GLU A CA 1
ATOM 1864 C C . GLU A 1 231 ? -28.161 0.690 12.452 1.00 72.56 231 GLU A C 1
ATOM 1866 O O . GLU A 1 231 ? -28.514 -0.443 12.773 1.00 72.56 231 GLU A O 1
ATOM 1871 N N . TYR A 1 232 ? -28.959 1.743 12.630 1.00 77.75 232 TYR A N 1
ATOM 1872 C CA . TYR A 1 232 ? -30.217 1.660 13.379 1.00 77.75 232 TYR A CA 1
ATOM 1873 C C . TYR A 1 232 ? -31.230 0.683 12.780 1.00 77.75 232 TYR A C 1
ATOM 1875 O O . TYR A 1 232 ? -31.944 0.032 13.535 1.00 77.75 232 TYR A O 1
ATOM 1883 N N . ASP A 1 233 ? -31.278 0.548 11.454 1.00 77.88 233 ASP A N 1
ATOM 1884 C CA . ASP A 1 233 ? -32.212 -0.373 10.802 1.00 77.88 233 ASP A CA 1
ATOM 1885 C C . ASP A 1 233 ? -31.856 -1.839 11.118 1.00 77.88 233 ASP A C 1
ATOM 1887 O O . ASP A 1 233 ? -32.735 -2.620 11.486 1.00 77.88 233 ASP A O 1
ATOM 1891 N N . LYS A 1 234 ? -30.560 -2.193 11.097 1.00 82.56 234 LYS A N 1
ATOM 1892 C CA . LYS A 1 234 ? -30.076 -3.521 11.518 1.00 82.56 234 LYS A CA 1
ATOM 1893 C C . LYS A 1 234 ? -30.298 -3.757 13.015 1.00 82.56 234 LYS A C 1
ATOM 1895 O O . LYS A 1 234 ? -30.726 -4.841 13.413 1.00 82.56 234 LYS A O 1
ATOM 1900 N N . ALA A 1 235 ? -30.075 -2.729 13.839 1.00 80.56 235 ALA A N 1
ATOM 1901 C CA . ALA A 1 235 ? -30.310 -2.800 15.280 1.00 80.56 235 ALA A CA 1
ATOM 1902 C C . ALA A 1 235 ? -31.782 -3.104 15.601 1.00 80.56 235 ALA A C 1
ATOM 1904 O O . ALA A 1 235 ? -32.075 -3.998 16.391 1.00 80.56 235 ALA A O 1
ATOM 1905 N N . VAL A 1 236 ? -32.715 -2.397 14.953 1.00 83.25 236 VAL A N 1
ATOM 1906 C CA . VAL A 1 236 ? -34.158 -2.622 15.118 1.00 83.25 236 VAL A CA 1
ATOM 1907 C C . VAL A 1 236 ? -34.553 -4.026 14.663 1.00 83.25 236 VAL A C 1
ATOM 1909 O O . VAL A 1 236 ? -35.286 -4.691 15.390 1.00 83.25 236 VAL A O 1
ATOM 1912 N N . GLY A 1 237 ? -34.055 -4.493 13.513 1.00 85.38 237 GLY A N 1
ATOM 1913 C CA . GLY A 1 237 ? -34.338 -5.847 13.022 1.00 85.38 237 GLY A CA 1
ATOM 1914 C C . GLY A 1 237 ? -33.874 -6.947 13.985 1.00 85.38 237 GLY A C 1
ATOM 1915 O O . GLY A 1 237 ? -34.625 -7.885 14.252 1.00 85.38 237 GLY A O 1
ATOM 1916 N N . SER A 1 238 ? -32.686 -6.795 14.576 1.00 85.81 238 SER A N 1
ATOM 1917 C CA . SER A 1 238 ? -32.145 -7.763 15.546 1.00 85.81 238 SER A CA 1
ATOM 1918 C C . SER A 1 238 ? -32.998 -7.795 16.820 1.00 85.81 238 SER A C 1
ATOM 1920 O O . SER A 1 238 ? -33.487 -8.844 17.229 1.00 85.81 238 SER A O 1
ATOM 1922 N N . PHE A 1 239 ? -33.324 -6.627 17.383 1.00 84.38 239 PHE A N 1
ATOM 1923 C CA . PHE A 1 239 ? -34.195 -6.542 18.560 1.00 84.38 239 PHE A CA 1
ATOM 1924 C C . PHE A 1 239 ? -35.618 -7.065 18.319 1.00 84.38 239 PHE A C 1
ATOM 1926 O O . PHE A 1 239 ? -36.226 -7.635 19.222 1.00 84.38 239 PHE A O 1
ATOM 1933 N N . GLN A 1 240 ? -36.166 -6.878 17.116 1.00 85.12 240 GLN A N 1
ATOM 1934 C CA . GLN A 1 240 ? -37.462 -7.452 16.749 1.00 85.12 240 GLN A CA 1
ATOM 1935 C C . GLN A 1 240 ? -37.421 -8.977 16.683 1.00 85.12 240 GLN A C 1
ATOM 1937 O O . GLN A 1 240 ? -38.407 -9.614 17.044 1.00 85.12 240 GLN A O 1
ATOM 1942 N N . THR A 1 241 ? -36.310 -9.552 16.228 1.00 85.56 241 THR A N 1
ATOM 1943 C CA . THR A 1 241 ? -36.121 -11.008 16.184 1.00 85.56 241 THR A CA 1
ATOM 1944 C C . THR A 1 241 ? -36.012 -11.569 17.599 1.00 85.56 241 THR A C 1
ATOM 1946 O O . THR A 1 241 ? -36.765 -12.475 17.945 1.00 85.56 241 THR A O 1
ATOM 1949 N N . ALA A 1 242 ? -35.222 -10.924 18.463 1.00 83.81 242 ALA A N 1
ATOM 1950 C CA . ALA A 1 242 ? -35.126 -11.284 19.877 1.00 83.81 242 ALA A CA 1
ATOM 1951 C C . ALA A 1 242 ? -36.502 -11.285 20.578 1.00 83.81 242 ALA A C 1
ATOM 1953 O O . ALA A 1 242 ? -36.837 -12.226 21.286 1.00 83.81 242 ALA A O 1
ATOM 1954 N N . LEU A 1 243 ? -37.348 -10.272 20.332 1.00 81.12 243 LEU A N 1
ATOM 1955 C CA . LEU A 1 243 ? -38.695 -10.175 20.924 1.00 81.12 243 LEU A CA 1
ATOM 1956 C C . LEU A 1 243 ? -39.686 -11.247 20.444 1.00 81.12 243 LEU A C 1
ATOM 1958 O O . LEU A 1 243 ? -40.703 -11.456 21.103 1.00 81.12 243 LEU A O 1
ATOM 1962 N N . LYS A 1 244 ? -39.440 -11.877 19.291 1.00 81.00 244 LYS A N 1
ATOM 1963 C CA . LYS A 1 244 ? -40.285 -12.967 18.781 1.00 81.00 244 LYS A CA 1
ATOM 1964 C C . LYS A 1 244 ? -39.924 -14.315 19.405 1.00 81.00 244 LYS A C 1
ATOM 1966 O O . LYS A 1 244 ? -40.792 -15.181 19.469 1.00 81.00 244 LYS A O 1
ATOM 1971 N N . SER A 1 245 ? -38.684 -14.482 19.862 1.00 72.06 245 SER A N 1
ATOM 1972 C CA . SER A 1 245 ? -38.214 -15.723 20.475 1.00 72.06 245 SER A CA 1
ATOM 1973 C C . SER A 1 245 ? -38.769 -15.876 21.898 1.00 72.06 245 SER A C 1
ATOM 1975 O O . SER A 1 245 ? -38.850 -14.920 22.672 1.00 72.06 245 SER A O 1
ATOM 1977 N N . HIS A 1 246 ? -39.204 -17.087 22.251 1.00 62.88 246 HIS A N 1
ATOM 1978 C CA . HIS A 1 246 ? -39.917 -17.382 23.503 1.00 62.88 246 HIS A CA 1
ATOM 1979 C C . HIS A 1 246 ? -39.017 -17.408 24.759 1.00 62.88 246 HIS A C 1
ATOM 1981 O O . HIS A 1 246 ? -39.506 -17.708 25.847 1.00 62.88 246 HIS A O 1
ATOM 1987 N N . GLY A 1 247 ? -37.725 -17.079 24.628 1.00 65.00 247 GLY A N 1
ATOM 1988 C CA . GLY A 1 247 ? -36.727 -17.134 25.703 1.00 65.00 247 GLY A CA 1
ATOM 1989 C C . GLY A 1 247 ? -36.458 -15.826 26.463 1.00 65.00 247 GLY A C 1
ATOM 1990 O O . GLY A 1 247 ? -35.722 -15.851 27.448 1.00 65.00 247 GLY A O 1
ATOM 1991 N N . ILE A 1 248 ? -37.026 -14.679 26.062 1.00 68.38 248 ILE A N 1
ATOM 1992 C CA . ILE A 1 248 ? -36.734 -13.393 26.726 1.00 68.38 248 ILE A CA 1
ATOM 1993 C C . ILE A 1 248 ? -37.400 -13.287 28.111 1.00 68.38 248 ILE A C 1
ATOM 1995 O O . ILE A 1 248 ? -38.615 -13.407 28.266 1.00 68.38 248 ILE A O 1
ATOM 1999 N N . THR A 1 249 ? -36.610 -12.902 29.117 1.00 69.19 249 THR A N 1
ATOM 2000 C CA . THR A 1 249 ? -37.098 -12.508 30.450 1.00 69.19 249 THR A CA 1
ATOM 2001 C C . THR A 1 249 ? -37.805 -11.144 30.437 1.00 69.19 249 THR A C 1
ATOM 2003 O O . THR A 1 249 ? -37.459 -10.257 29.660 1.00 69.19 249 THR A O 1
ATOM 2006 N N . LEU A 1 250 ? -38.756 -10.905 31.351 1.00 65.19 250 LEU A N 1
ATOM 2007 C CA . LEU A 1 250 ? -39.512 -9.638 31.435 1.00 65.19 250 LEU A CA 1
ATOM 2008 C C . LEU A 1 250 ? -38.609 -8.384 31.520 1.00 65.19 250 LEU A C 1
ATOM 2010 O O . LEU A 1 250 ? -38.926 -7.331 30.965 1.00 65.19 250 LEU A O 1
ATOM 2014 N N . SER A 1 251 ? -37.460 -8.499 32.194 1.00 62.19 251 SER A N 1
ATOM 2015 C CA . SER A 1 251 ? -36.430 -7.454 32.264 1.00 62.19 251 SER A CA 1
ATOM 2016 C C . SER A 1 251 ? -35.743 -7.225 30.913 1.00 62.19 251 SER A C 1
ATOM 2018 O O . SER A 1 251 ? -35.533 -6.074 30.524 1.00 62.19 251 SER A O 1
ATOM 2020 N N . GLY A 1 252 ? -35.459 -8.298 30.170 1.00 63.00 252 GLY A N 1
ATOM 2021 C CA . GLY A 1 252 ? -34.987 -8.247 28.787 1.00 63.00 252 GLY A CA 1
ATOM 2022 C C . GLY A 1 252 ? -35.988 -7.563 27.850 1.00 63.00 252 GLY A C 1
ATOM 2023 O O . GLY A 1 252 ? -35.591 -6.680 27.089 1.00 63.00 252 GLY A O 1
ATOM 2024 N N . ILE A 1 253 ? -37.292 -7.862 27.973 1.00 66.81 253 ILE A N 1
ATOM 2025 C CA . ILE A 1 253 ? -38.356 -7.193 27.194 1.00 66.81 253 ILE A CA 1
ATOM 2026 C C . ILE A 1 253 ? -38.310 -5.678 27.426 1.00 66.81 253 ILE A C 1
ATOM 2028 O O . ILE A 1 253 ? -38.262 -4.908 26.465 1.00 66.81 253 ILE A O 1
ATOM 2032 N N . ASN A 1 254 ? -38.269 -5.242 28.689 1.00 65.50 254 ASN A N 1
ATOM 2033 C CA . ASN A 1 254 ? -38.255 -3.820 29.043 1.00 65.50 254 ASN A CA 1
ATOM 2034 C C . ASN A 1 254 ? -37.011 -3.095 28.511 1.00 65.50 254 ASN A C 1
ATOM 2036 O O . ASN A 1 254 ? -37.118 -1.986 27.981 1.00 65.50 254 ASN A O 1
ATOM 2040 N N . LEU A 1 255 ? -35.832 -3.720 28.603 1.00 68.75 255 LEU A N 1
ATOM 2041 C CA . LEU A 1 255 ? -34.589 -3.151 28.080 1.00 68.75 255 LEU A CA 1
ATOM 2042 C C . LEU A 1 255 ? -34.644 -2.975 26.555 1.00 68.75 255 LEU A C 1
ATOM 2044 O O . LEU A 1 255 ? -34.265 -1.918 26.035 1.00 68.75 255 LEU A O 1
ATOM 2048 N N . VAL A 1 256 ? -35.131 -3.994 25.840 1.00 69.31 256 VAL A N 1
ATOM 2049 C CA . VAL A 1 256 ? -35.250 -3.979 24.378 1.00 69.31 256 VAL A CA 1
ATOM 2050 C C . VAL A 1 256 ? -36.295 -2.956 23.924 1.00 69.31 256 VAL A C 1
ATOM 2052 O O . VAL A 1 256 ? -36.018 -2.155 23.029 1.00 69.31 256 VAL A O 1
ATOM 2055 N N . GLN A 1 257 ? -37.460 -2.902 24.576 1.00 70.38 257 GLN A N 1
ATOM 2056 C CA . GLN A 1 257 ? -38.515 -1.931 24.270 1.00 70.38 257 GLN A CA 1
ATOM 2057 C C . GLN A 1 257 ? -38.064 -0.485 24.512 1.00 70.38 257 GLN A C 1
ATOM 2059 O O . GLN A 1 257 ? -38.268 0.368 23.645 1.00 70.38 257 GLN A O 1
ATOM 2064 N N . HIS A 1 258 ? -37.391 -0.206 25.633 1.00 73.50 258 HIS A N 1
ATOM 2065 C CA . HIS A 1 258 ? -36.877 1.131 25.936 1.00 73.50 258 HIS A CA 1
ATOM 2066 C C . HIS A 1 258 ? -35.853 1.597 24.888 1.00 73.50 258 HIS A C 1
ATOM 2068 O O . HIS A 1 258 ? -35.911 2.733 24.407 1.00 73.50 258 HIS A O 1
ATOM 2074 N N . LYS A 1 259 ? -34.955 0.699 24.458 1.00 69.81 259 LYS A N 1
ATOM 2075 C CA . LYS A 1 259 ? -34.018 0.968 23.358 1.00 69.81 259 LYS A CA 1
ATOM 2076 C C . LYS A 1 259 ? -34.755 1.222 22.035 1.00 69.81 259 LYS A C 1
ATOM 2078 O O . LYS A 1 259 ? -34.462 2.214 21.372 1.00 69.81 259 LYS A O 1
ATOM 2083 N N . LEU A 1 260 ? -35.747 0.403 21.673 1.00 67.94 260 LEU A N 1
ATOM 2084 C CA . LEU A 1 260 ? -36.545 0.578 20.448 1.00 67.94 260 LEU A CA 1
ATOM 2085 C C . LEU A 1 260 ? -37.277 1.927 20.397 1.00 67.94 260 LEU A C 1
ATOM 2087 O O . LEU A 1 260 ? -37.314 2.570 19.345 1.00 67.94 260 LEU A O 1
ATOM 2091 N N . ILE A 1 261 ? -37.842 2.366 21.524 1.00 72.31 261 ILE A N 1
ATOM 2092 C CA . ILE A 1 261 ? -38.508 3.670 21.648 1.00 72.31 261 ILE A CA 1
ATOM 2093 C C . ILE A 1 261 ? -37.495 4.798 21.439 1.00 72.31 261 ILE A C 1
ATOM 2095 O O . ILE A 1 261 ? -37.717 5.672 20.598 1.00 72.31 261 ILE A O 1
ATOM 2099 N N . ALA A 1 262 ? -36.345 4.740 22.118 1.00 68.38 262 ALA A N 1
ATOM 2100 C CA . ALA A 1 262 ? -35.271 5.714 21.936 1.00 68.38 262 ALA A CA 1
ATOM 2101 C C . ALA A 1 262 ? -34.790 5.790 20.469 1.00 68.38 262 ALA A C 1
ATOM 2103 O O . ALA A 1 262 ? -34.510 6.882 19.965 1.00 68.38 262 ALA A O 1
ATOM 2104 N N . PHE A 1 263 ? -34.755 4.660 19.749 1.00 64.81 263 PHE A N 1
ATOM 2105 C CA . PHE A 1 263 ? -34.380 4.626 18.329 1.00 64.81 263 PHE A CA 1
ATOM 2106 C C . PHE A 1 263 ? -35.418 5.233 17.401 1.00 64.81 263 PHE A C 1
ATOM 2108 O O . PHE A 1 263 ? -35.048 5.989 16.500 1.00 64.81 263 PHE A O 1
ATOM 2115 N N . LYS A 1 264 ? -36.705 4.945 17.616 1.00 67.75 264 LYS A N 1
ATOM 2116 C CA . LYS A 1 264 ? -37.783 5.572 16.840 1.00 67.75 264 LYS A CA 1
ATOM 2117 C C . LYS A 1 264 ? -37.719 7.094 16.971 1.00 67.75 264 LYS A C 1
ATOM 2119 O O . LYS A 1 264 ? -37.752 7.777 15.951 1.00 67.75 264 LYS A O 1
ATOM 2124 N N . VAL A 1 265 ? -37.489 7.604 18.184 1.00 68.56 265 VAL A N 1
ATOM 2125 C CA . VAL A 1 265 ? -37.320 9.043 18.451 1.00 68.56 265 VAL A CA 1
ATOM 2126 C C . VAL A 1 265 ? -36.084 9.612 17.744 1.00 68.56 265 VAL A C 1
ATOM 2128 O O . VAL A 1 265 ? -36.194 10.611 17.036 1.00 68.56 265 VAL A O 1
ATOM 2131 N N . GLN A 1 266 ? -34.913 8.969 17.852 1.00 63.84 266 GLN A N 1
ATOM 2132 C CA . GLN A 1 266 ? -33.692 9.432 17.170 1.00 63.84 266 GLN A CA 1
ATOM 2133 C C . GLN A 1 266 ? -33.793 9.409 15.639 1.00 63.84 266 GLN A C 1
ATOM 2135 O O . GLN A 1 266 ? -33.211 10.272 14.979 1.00 63.84 266 GLN A O 1
ATOM 2140 N N . ARG A 1 267 ? -34.497 8.427 15.063 1.00 62.00 267 ARG A N 1
ATOM 2141 C CA . ARG A 1 267 ? -34.753 8.339 13.617 1.00 62.00 267 ARG A CA 1
ATOM 2142 C C . ARG A 1 267 ? -35.664 9.477 13.162 1.00 62.00 267 ARG A C 1
ATOM 2144 O O . ARG A 1 267 ? -35.359 10.135 12.171 1.00 62.00 267 ARG A O 1
ATOM 2151 N N . GLN A 1 268 ? -36.725 9.752 13.918 1.00 62.97 268 GLN A N 1
ATOM 2152 C CA . GLN A 1 268 ? -37.683 10.820 13.631 1.00 62.97 268 GLN A CA 1
ATOM 2153 C C . GLN A 1 268 ? -37.020 12.202 13.696 1.00 62.97 268 GLN A C 1
ATOM 2155 O O . GLN A 1 268 ? -37.157 12.979 12.759 1.00 62.97 268 GLN A O 1
ATOM 2160 N N . PHE A 1 269 ? -36.180 12.446 14.710 1.00 60.88 269 PHE A N 1
ATOM 2161 C CA . PHE A 1 269 ? -35.401 13.685 14.848 1.00 60.88 269 PHE A CA 1
ATOM 2162 C C . PHE A 1 269 ? -34.424 13.938 13.690 1.00 60.88 269 PHE A C 1
ATOM 2164 O O . PHE A 1 269 ? -34.033 15.074 13.437 1.00 60.88 269 PHE A O 1
ATOM 2171 N N . ARG A 1 270 ? -33.973 12.882 13.004 1.00 57.59 270 ARG A N 1
ATOM 2172 C CA . ARG A 1 270 ? -33.026 12.985 11.886 1.00 57.59 270 ARG A CA 1
ATOM 2173 C C . ARG A 1 270 ? -33.713 13.217 10.543 1.00 57.59 270 ARG A C 1
ATOM 2175 O O . ARG A 1 270 ? -33.105 13.808 9.660 1.00 57.59 270 ARG A O 1
ATOM 2182 N N . LEU A 1 271 ? -34.948 12.739 10.397 1.00 55.19 271 LEU A N 1
ATOM 2183 C CA . LEU A 1 271 ? -35.781 12.970 9.216 1.00 55.19 271 LEU A CA 1
ATOM 2184 C C . LEU A 1 271 ? -36.367 14.386 9.198 1.00 55.19 271 LEU A C 1
ATOM 2186 O O . LEU A 1 271 ? -36.593 14.919 8.123 1.00 55.19 271 LEU A O 1
ATOM 2190 N N . THR A 1 272 ? -36.571 14.999 10.366 1.00 53.41 272 THR A N 1
ATOM 2191 C CA . THR A 1 272 ? -37.081 16.374 10.493 1.00 53.41 272 THR A CA 1
ATOM 2192 C C . THR A 1 272 ? -36.001 17.461 10.455 1.00 53.41 272 THR A C 1
ATOM 2194 O O . THR A 1 272 ? -36.348 18.629 10.343 1.00 53.41 272 THR A O 1
ATOM 2197 N N . ASN A 1 273 ? -34.713 17.105 10.551 1.00 48.09 273 ASN A N 1
ATOM 2198 C CA . ASN A 1 273 ? -33.573 18.042 10.526 1.00 48.09 273 ASN A CA 1
ATOM 2199 C C . ASN A 1 273 ? -32.661 17.856 9.291 1.00 48.09 273 ASN A C 1
ATOM 2201 O O . ASN A 1 273 ? -31.465 18.149 9.349 1.00 48.09 273 ASN A O 1
ATOM 2205 N N . ARG A 1 274 ? -33.205 17.311 8.200 1.00 43.78 274 ARG A N 1
ATOM 2206 C CA . ARG A 1 274 ? -32.621 17.371 6.852 1.00 43.78 274 ARG A CA 1
ATOM 2207 C C . ARG A 1 274 ? -33.376 18.410 6.043 1.00 43.78 274 ARG A C 1
ATOM 2209 O O . ARG A 1 274 ? -32.705 19.052 5.212 1.00 43.78 274 ARG A O 1
#

pLDDT: mean 82.92, std 14.31, range [35.5, 98.31]

Radius of gyration: 26.62 Å; chains: 1; bounding box: 67×40×61 Å

Secondary structure (DSSP, 8-state):
-HHHHHHTHHHHHTT---------SGGGSSS---S-GGGT--TT--------SHHHHHHHHHHHHHTT-TT----S-S--TT--GGGSTTTSTT-GGGSHHHHHHHHHHHHTTT----S-HHHHHHHTT--EEEE-SS---SHHHHHHHHHHHSTTTT-TT-S----EEEEE-S---HHHHSHHHHHHHHHHHHHHHHHHHHHHHHHHHHHSTT-HHHHHHHHHHHHHHT-HHHHHHHHHHHHHSTT--HHHHHHHHHHHHHHHHHHHHHHS--

Sequence (274 aa):
MKSFRESMADFLDSGLIIEIEVGLGPAGELRYPSYPQNQGWLFPGIGEFQCYDKYLKTEFKEAATLAGHPEWELSDDAGEYNDVPSSTDFFKSNGTYVSEKGKFFLTCYDHLRYVKFNEPVLSTGWREDIEVAGENALPRYDRTAYNLILKNASPNDVNRDDPLKLRMAAPTYLRLSSNLLESKNFRIFKTFVRKMHVDQVARLFNEAAQILPDDTDDHIVLGVLYNLSREYDKAVGSFQTALKSHGITLSGINLVQHKLIAFKVQRQFRLTNR

Organism: NCBI:txid39325

Foldseek 3Di:
DVVCCVVCVVCVVVCVDVDDQQQCDVVSDLDDPQQDVVVPADPPFPGDQDQPDPVSQVVLCVLCVVVVRNVDGADPFCDHRRDDQCVTQQRNDVHPCPPPSNVSNVVSSVVVSVDDDPDDPQVVCVVVVHAAEEEDPDDDQDLVVLVVVVCSQFVCPPPPPDPRRRGHPYYDYPDDDPVCVPPSSVVSVVLSVLLSVLVVVLVVLVVVCVVVVQDLVSLCSNLVSCVSNVVNVSNLVSLVSSVVRPPDDPVNVVVSVVVNVVSVVVVVVVVVVD

InterPro domains:
  IPR001554 Glycoside hydrolase, family 14 [PF01373] (1-111)
  IPR001554 Glycoside hydrolase, family 14 [PR00750] (25-47)
  IPR001554 Glycoside hydrolase, family 14 [PR00750] (97-116)
  IPR001554 Glycoside hydrolase, family 14 [PTHR31352] (1-111)
  IPR011990 Tetratricopeptide-like helical domain superfamily [SSF48452] (196-245)
  IPR017853 Glycoside hydrolase superfamily [SSF51445] (1-202)
  IPR018238 Glycoside hydrolase, family 14, conserved site [PS00679] (25-35)